Protein AF-A0A2K3N259-F1 (afdb_monomer)

Secondary structure (DSSP, 8-state):
-----BTTTB-HHHHHHHTT-HHHHHHHHT-HHHHHHHHHHTTT---SS----HHHHHHHSPPS-----SSHHHHHHHHHHHHHHHHHHS-GGGGS---TTS--HHHHHHHHTHHHHHHHHHHHHHHHHHHHHHHHHHHHHHHHHHHS-TT-B-TTT-SBTTTT-HHHHHHHHHHHHHHHHHHHHHHHHHHHHHHHHH-HHHHHHHHHHT--

Mean predicted aligned error: 12.87 Å

Sequence (212 aa):
MVWNHMPNGGYVTQIAIENRQEKVFSFLCKMPTISIMQVMQVTSSTTTFQNYPETSHLVARFASQVESIPGSAFQMQRELQWFKEVEKLDHPLHKEVKNQDGKTPWQVFKEEHKALLEEGKNWMKDTSNSCMLVATLIATIAFAAAITVPGGNNQDKGIPIFLSDTTFMVFAVSDALALFSSMTSLLMFLAILNARFAEEDFVMALPEKLII

InterPro domains:
  IPR026961 PGG domain [PF13962] (122-203)

Structure (mmCIF, N/CA/C/O backbone):
data_AF-A0A2K3N259-F1
#
_entry.id   AF-A0A2K3N259-F1
#
loop_
_atom_site.group_PDB
_atom_site.id
_atom_site.type_symbol
_atom_site.label_atom_id
_atom_site.label_alt_id
_atom_site.label_comp_id
_atom_site.label_asym_id
_atom_site.label_entity_id
_atom_site.label_seq_id
_atom_site.pdbx_PDB_ins_code
_atom_site.Cartn_x
_atom_site.Cartn_y
_atom_site.Cartn_z
_atom_site.occupancy
_atom_site.B_iso_or_equiv
_atom_site.auth_seq_id
_atom_site.auth_comp_id
_atom_site.auth_asym_id
_atom_site.auth_atom_id
_atom_site.pdbx_PDB_model_num
ATOM 1 N N . MET A 1 1 ? -6.757 4.881 -45.611 1.00 34.34 1 MET A N 1
ATOM 2 C CA . MET A 1 1 ? -5.385 5.426 -45.677 1.00 34.34 1 MET A CA 1
ATOM 3 C C . MET A 1 1 ? -4.714 5.141 -44.354 1.00 34.34 1 MET A C 1
ATOM 5 O O . MET A 1 1 ? -5.215 5.572 -43.325 1.00 34.34 1 MET A O 1
ATOM 9 N N . VAL A 1 2 ? -3.668 4.325 -44.391 1.00 38.97 2 VAL A N 1
ATOM 10 C CA . VAL A 1 2 ? -2.973 3.790 -43.221 1.00 38.97 2 VAL A CA 1
ATOM 11 C C . VAL A 1 2 ? -1.770 4.695 -42.949 1.00 38.97 2 VAL A C 1
ATOM 13 O O . VAL A 1 2 ? -0.787 4.663 -43.684 1.00 38.97 2 VAL A O 1
ATOM 16 N N . TRP A 1 3 ? -1.885 5.556 -41.940 1.00 42.41 3 TRP A N 1
ATOM 17 C CA . TRP A 1 3 ? -0.800 6.417 -41.462 1.00 42.41 3 TRP A CA 1
ATOM 18 C C . TRP A 1 3 ? 0.126 5.599 -40.552 1.00 42.41 3 TRP A C 1
ATOM 20 O O . TRP A 1 3 ? 0.029 5.684 -39.334 1.00 42.41 3 TRP A O 1
ATOM 30 N N . ASN A 1 4 ? 0.978 4.752 -41.136 1.00 51.47 4 ASN A N 1
ATOM 31 C CA . ASN A 1 4 ? 1.869 3.881 -40.355 1.00 51.47 4 ASN A CA 1
ATOM 32 C C . ASN A 1 4 ? 3.270 4.461 -40.115 1.00 51.47 4 ASN A C 1
ATOM 34 O O . ASN A 1 4 ? 3.945 3.978 -39.217 1.00 51.47 4 ASN A O 1
ATOM 38 N N . HIS A 1 5 ? 3.709 5.483 -40.854 1.00 44.50 5 HIS A N 1
ATOM 39 C CA . HIS A 1 5 ? 5.069 6.016 -40.728 1.00 44.50 5 HIS A CA 1
ATOM 40 C C . HIS A 1 5 ? 5.083 7.532 -40.950 1.00 44.50 5 HIS A C 1
ATOM 42 O O . HIS A 1 5 ? 4.795 7.998 -42.054 1.00 44.50 5 HIS A O 1
ATOM 48 N N . MET A 1 6 ? 5.411 8.306 -39.910 1.00 48.00 6 MET A N 1
ATOM 49 C CA . MET A 1 6 ? 5.711 9.729 -40.074 1.00 48.00 6 MET A CA 1
ATOM 50 C C . MET A 1 6 ? 7.207 9.878 -40.383 1.00 48.00 6 MET A C 1
ATOM 52 O O . MET A 1 6 ? 8.015 9.416 -39.579 1.00 48.00 6 MET A O 1
ATOM 56 N N . PRO A 1 7 ? 7.601 10.532 -41.496 1.00 42.22 7 PRO A N 1
ATOM 57 C CA . PRO A 1 7 ? 8.993 10.591 -41.963 1.00 42.22 7 PRO A CA 1
ATOM 58 C C . PRO A 1 7 ? 10.019 11.071 -40.926 1.00 42.22 7 PRO A C 1
ATOM 60 O O . PRO A 1 7 ? 11.185 10.720 -41.041 1.00 42.22 7 PRO A O 1
ATOM 63 N N . ASN A 1 8 ? 9.581 11.829 -39.914 1.00 45.00 8 ASN A N 1
ATOM 64 C CA . ASN A 1 8 ? 10.442 12.432 -38.894 1.00 45.00 8 ASN A CA 1
ATOM 65 C C . ASN A 1 8 ? 10.009 12.109 -37.443 1.00 45.00 8 ASN A C 1
ATOM 67 O O . ASN A 1 8 ? 10.535 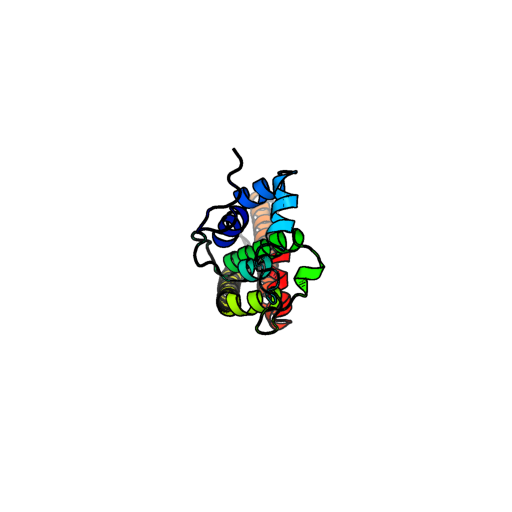12.723 -36.522 1.00 45.00 8 ASN A O 1
ATOM 71 N N . GLY A 1 9 ? 9.024 11.220 -37.229 1.00 45.41 9 GLY A N 1
ATOM 72 C CA . GLY A 1 9 ? 8.346 11.059 -35.926 1.00 45.41 9 GLY A CA 1
ATOM 73 C C . GLY A 1 9 ? 8.195 9.626 -35.405 1.00 45.41 9 GLY A C 1
ATOM 74 O O . GLY A 1 9 ? 7.573 9.434 -34.368 1.00 45.41 9 GLY A O 1
ATOM 75 N N . GLY A 1 10 ? 8.729 8.623 -36.105 1.00 54.69 10 GLY A N 1
ATOM 76 C CA . GLY A 1 10 ? 8.573 7.216 -35.722 1.00 54.69 10 GLY A CA 1
ATOM 77 C C . GLY A 1 10 ? 7.171 6.650 -35.997 1.00 54.69 10 GLY A C 1
ATOM 78 O O . GLY A 1 10 ? 6.320 7.278 -36.639 1.00 54.69 10 GLY A O 1
ATOM 79 N N . TYR A 1 11 ? 6.940 5.414 -35.549 1.00 63.94 11 TYR A N 1
ATOM 80 C CA . TYR A 1 11 ? 5.638 4.749 -35.647 1.00 63.94 11 TYR A CA 1
ATOM 81 C C . TYR A 1 11 ? 4.672 5.315 -34.595 1.00 63.94 11 TYR A C 1
ATOM 83 O O . TYR A 1 11 ? 5.070 5.633 -33.477 1.00 63.94 11 TYR A O 1
ATOM 91 N N . VAL A 1 12 ? 3.373 5.381 -34.911 1.00 65.00 12 VAL A N 1
ATOM 92 C CA . VAL A 1 12 ? 2.331 5.885 -33.986 1.00 65.00 12 VAL A CA 1
ATOM 93 C C . VAL A 1 12 ? 2.334 5.132 -32.644 1.00 65.00 12 VAL A C 1
ATOM 95 O O . VAL A 1 12 ? 2.029 5.713 -31.606 1.00 65.00 12 VAL A O 1
ATOM 98 N N . THR A 1 13 ? 2.736 3.859 -32.643 1.00 62.88 13 THR A N 1
ATOM 99 C CA . THR A 1 13 ? 2.947 3.053 -31.432 1.00 62.88 13 THR A CA 1
ATOM 100 C C . THR A 1 13 ? 4.091 3.557 -30.562 1.00 62.88 13 THR A C 1
ATOM 102 O O . THR A 1 13 ? 3.929 3.617 -29.349 1.00 62.88 13 THR A O 1
ATOM 105 N N . GLN A 1 14 ? 5.216 3.953 -31.157 1.00 61.69 14 GLN A N 1
ATOM 106 C CA . GLN A 1 14 ? 6.353 4.516 -30.433 1.00 61.69 14 GLN A CA 1
ATOM 107 C C . GLN A 1 14 ? 5.978 5.856 -29.793 1.00 61.69 14 GLN A C 1
ATOM 109 O O . GLN A 1 14 ? 6.197 6.043 -28.602 1.00 61.69 14 GLN A O 1
ATOM 114 N N . ILE A 1 15 ? 5.300 6.732 -30.541 1.00 66.06 15 ILE A N 1
ATOM 115 C CA . ILE A 1 15 ? 4.794 8.006 -30.010 1.00 66.06 15 ILE A CA 1
ATOM 116 C C . ILE A 1 15 ? 3.805 7.755 -28.861 1.00 66.06 15 ILE A C 1
ATOM 118 O O . ILE A 1 15 ? 3.861 8.433 -27.836 1.00 66.06 15 ILE A O 1
ATOM 122 N N . ALA A 1 16 ? 2.910 6.770 -28.995 1.00 68.56 16 ALA A N 1
ATOM 123 C CA . ALA A 1 16 ? 1.968 6.409 -27.935 1.00 68.56 16 ALA A CA 1
ATOM 124 C C . ALA A 1 16 ? 2.677 5.880 -26.674 1.00 68.56 16 ALA A C 1
ATOM 126 O O . ALA A 1 16 ? 2.231 6.171 -25.564 1.00 68.56 16 ALA A O 1
ATOM 127 N N . ILE A 1 17 ? 3.784 5.148 -26.839 1.00 69.25 17 ILE A N 1
ATOM 128 C CA . ILE A 1 17 ? 4.628 4.650 -25.747 1.00 69.25 17 ILE A CA 1
ATOM 129 C C . ILE A 1 17 ? 5.369 5.788 -25.036 1.00 69.25 17 ILE A C 1
ATOM 131 O O . ILE A 1 17 ? 5.338 5.875 -23.804 1.00 69.25 17 ILE A O 1
ATOM 135 N N . GLU A 1 18 ? 6.003 6.670 -25.806 1.00 66.69 18 GLU A N 1
ATOM 136 C CA . GLU A 1 18 ? 6.749 7.825 -25.296 1.00 66.69 18 GLU A CA 1
ATOM 137 C C . GLU A 1 18 ? 5.832 8.795 -24.539 1.00 66.69 18 GLU A C 1
ATOM 139 O O . GLU A 1 18 ? 6.211 9.315 -23.494 1.00 66.69 18 GLU A O 1
ATOM 144 N N . ASN A 1 19 ? 4.590 8.967 -25.004 1.00 67.88 19 ASN A N 1
ATOM 145 C CA . ASN A 1 19 ? 3.599 9.862 -24.395 1.00 67.88 19 ASN A CA 1
ATOM 146 C C . ASN A 1 19 ? 2.656 9.167 -23.390 1.00 67.88 19 ASN A C 1
ATOM 148 O O . ASN A 1 19 ? 1.622 9.740 -23.036 1.00 67.88 19 ASN A O 1
ATOM 152 N N . ARG A 1 20 ? 2.965 7.930 -22.962 1.00 71.31 20 ARG A N 1
ATOM 153 C CA . ARG A 1 20 ? 2.200 7.155 -21.957 1.00 71.31 20 ARG A CA 1
ATOM 154 C C . ARG A 1 20 ? 0.689 7.056 -22.252 1.00 71.31 20 ARG A C 1
ATOM 156 O O . ARG A 1 20 ? -0.148 7.036 -21.351 1.00 71.31 20 ARG A O 1
ATOM 163 N N . GLN A 1 21 ? 0.315 6.972 -23.530 1.00 71.44 21 GLN A N 1
ATOM 164 C CA . GLN A 1 21 ? -1.082 6.943 -23.975 1.00 71.44 21 GLN A CA 1
ATOM 165 C C . GLN A 1 21 ? -1.659 5.519 -23.939 1.00 71.44 21 GLN A C 1
ATOM 167 O O . GLN A 1 21 ? -1.875 4.894 -24.980 1.00 71.44 21 GLN A O 1
ATOM 172 N N . GLU A 1 22 ? -1.959 5.012 -22.739 1.00 68.69 22 GLU A N 1
ATOM 173 C CA . GLU A 1 22 ? -2.413 3.627 -22.502 1.00 68.69 22 GLU A CA 1
ATOM 174 C C . GLU A 1 22 ? -3.619 3.224 -23.366 1.00 68.69 22 GLU A C 1
ATOM 176 O O . GLU A 1 22 ? -3.628 2.161 -23.987 1.00 68.69 22 GLU A O 1
ATOM 181 N N . LYS A 1 23 ? -4.629 4.097 -23.471 1.00 69.56 23 LYS A N 1
ATOM 182 C CA . LYS A 1 23 ? -5.844 3.832 -24.263 1.00 69.56 23 LYS A CA 1
ATOM 183 C C . LYS A 1 23 ? -5.547 3.726 -25.757 1.00 69.56 23 LYS A C 1
ATOM 185 O O . LYS A 1 23 ? -6.102 2.860 -26.430 1.00 69.56 23 LYS A O 1
ATOM 190 N N . VAL A 1 24 ? -4.675 4.597 -26.264 1.00 70.44 24 VAL A N 1
ATOM 191 C CA . VAL A 1 24 ? -4.272 4.615 -27.676 1.00 70.44 24 VAL A CA 1
ATOM 192 C C . VAL A 1 24 ? -3.447 3.372 -27.982 1.00 70.44 24 VAL A C 1
ATOM 194 O O . VAL A 1 24 ? -3.730 2.678 -28.952 1.00 70.44 24 VAL A O 1
ATOM 197 N N . PHE A 1 25 ? -2.497 3.031 -27.114 1.00 68.44 25 PHE A N 1
ATOM 198 C CA . PHE A 1 25 ? -1.677 1.834 -27.251 1.00 68.44 25 PHE A CA 1
ATOM 199 C C . PHE A 1 25 ? -2.509 0.543 -27.184 1.00 68.44 25 PHE A C 1
ATOM 201 O O . PHE A 1 25 ? -2.440 -0.274 -28.098 1.00 68.44 25 PHE A O 1
ATOM 208 N N . SER A 1 26 ? -3.389 0.397 -26.185 1.00 70.12 26 SER A N 1
ATOM 209 C CA . SER A 1 26 ? -4.305 -0.751 -26.066 1.00 70.12 26 SER A CA 1
ATOM 210 C C . SER A 1 26 ? -5.195 -0.910 -27.303 1.00 70.12 26 SER A C 1
ATOM 212 O O . SER A 1 26 ? -5.448 -2.025 -27.7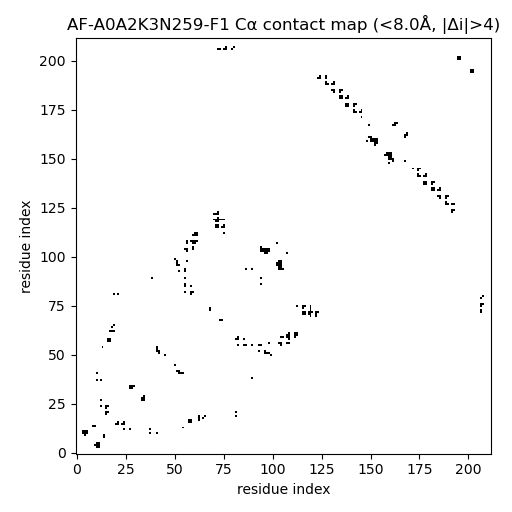63 1.00 70.12 26 SER A O 1
ATOM 214 N N . PHE A 1 27 ? -5.663 0.205 -27.866 1.00 71.50 27 PHE A N 1
ATOM 215 C CA . PHE A 1 27 ? -6.455 0.207 -29.089 1.00 71.50 27 PHE A CA 1
ATOM 216 C C . PHE A 1 27 ? -5.634 -0.211 -30.318 1.00 71.50 27 PHE A C 1
ATOM 218 O O . PHE A 1 27 ? -6.103 -1.036 -31.102 1.00 71.50 27 PHE A O 1
ATOM 225 N N . LEU A 1 28 ? -4.400 0.288 -30.459 1.00 66.19 28 LEU A N 1
ATOM 226 C CA . LEU A 1 28 ? -3.481 -0.088 -31.541 1.00 66.19 28 LEU A CA 1
ATOM 227 C C . LEU A 1 28 ? -3.126 -1.582 -31.496 1.00 66.19 28 LEU A C 1
ATOM 229 O O . LEU A 1 28 ? -3.152 -2.249 -32.530 1.00 66.19 28 LEU A O 1
ATOM 233 N N . CYS A 1 29 ? -2.890 -2.143 -30.306 1.00 62.94 29 CYS A N 1
ATOM 234 C CA . CYS A 1 29 ? -2.581 -3.565 -30.132 1.00 62.94 29 CYS A CA 1
ATOM 235 C C . CYS A 1 29 ? -3.750 -4.497 -30.497 1.00 62.94 29 CYS A C 1
ATOM 237 O O . CYS A 1 29 ? -3.524 -5.632 -30.916 1.00 62.94 29 CYS A O 1
ATOM 239 N N . LYS A 1 30 ? -4.999 -4.026 -30.392 1.00 67.06 30 LYS A N 1
ATOM 240 C CA . LYS A 1 30 ? -6.208 -4.791 -30.754 1.00 67.06 30 LYS A CA 1
ATOM 241 C C . LYS A 1 30 ? -6.490 -4.828 -32.260 1.00 67.06 30 LYS A C 1
ATOM 243 O O . LYS A 1 30 ? -7.393 -5.548 -32.681 1.00 67.06 30 LYS A O 1
ATOM 248 N N . MET A 1 31 ? -5.752 -4.078 -33.083 1.00 64.75 31 MET A N 1
ATOM 249 C CA . MET A 1 31 ? -5.947 -4.072 -34.535 1.00 64.75 31 MET A CA 1
ATOM 250 C C . MET A 1 31 ? -5.152 -5.198 -35.220 1.00 64.75 31 MET A C 1
ATOM 252 O O . MET A 1 31 ? -3.927 -5.119 -35.248 1.00 64.75 31 MET A O 1
ATOM 256 N N . PRO A 1 32 ? -5.799 -6.201 -35.847 1.00 58.22 32 PRO A N 1
ATOM 257 C CA . PRO A 1 32 ? -5.148 -7.452 -36.262 1.00 58.22 32 PRO A CA 1
ATOM 258 C C . PRO A 1 32 ? -4.049 -7.300 -37.329 1.00 58.22 32 PRO A C 1
ATOM 260 O O . PRO A 1 32 ? -3.103 -8.080 -37.345 1.00 58.22 32 PRO A O 1
ATOM 263 N N . THR A 1 33 ? -4.135 -6.306 -38.215 1.00 52.53 33 THR A N 1
ATOM 264 C CA . THR A 1 33 ? -3.168 -6.122 -39.318 1.00 52.53 33 THR A CA 1
ATOM 265 C C . THR A 1 33 ? -2.029 -5.162 -38.966 1.00 52.53 33 THR A C 1
ATOM 267 O O . THR A 1 33 ? -0.948 -5.237 -39.542 1.00 52.53 33 THR A O 1
ATOM 270 N N . ILE A 1 34 ? -2.276 -4.248 -38.026 1.00 52.44 34 ILE A N 1
ATOM 271 C CA . ILE A 1 34 ? -1.354 -3.174 -37.642 1.00 52.44 34 ILE A CA 1
ATOM 272 C C . ILE A 1 34 ? -0.466 -3.626 -36.475 1.00 52.44 34 ILE A C 1
ATOM 274 O O . ILE A 1 34 ? 0.731 -3.362 -36.509 1.00 52.44 34 ILE A O 1
ATOM 278 N N . SER A 1 35 ? -0.997 -4.393 -35.515 1.00 48.69 35 SER A N 1
ATOM 279 C CA . SER A 1 35 ? -0.224 -4.921 -34.382 1.00 48.69 35 SER A CA 1
ATOM 280 C C . SER A 1 35 ? 0.878 -5.891 -34.821 1.00 48.69 35 SER A C 1
ATOM 282 O O . SER A 1 35 ? 2.020 -5.757 -34.391 1.00 48.69 35 SER A O 1
ATOM 284 N N . ILE A 1 36 ? 0.576 -6.806 -35.748 1.00 46.97 36 ILE A N 1
ATOM 285 C CA . ILE A 1 36 ? 1.544 -7.786 -36.268 1.00 46.97 36 ILE A CA 1
ATOM 286 C C . ILE A 1 36 ? 2.641 -7.097 -37.097 1.00 46.97 36 ILE A C 1
ATOM 288 O O . ILE A 1 36 ? 3.819 -7.403 -36.925 1.00 46.97 36 ILE A O 1
ATOM 292 N N . MET A 1 37 ? 2.289 -6.130 -37.957 1.00 44.59 37 MET A N 1
ATOM 293 C CA . MET A 1 37 ? 3.280 -5.402 -38.762 1.00 44.59 37 MET A CA 1
ATOM 294 C C . MET A 1 37 ? 4.105 -4.409 -37.939 1.00 44.59 37 MET A C 1
ATOM 296 O O . MET A 1 37 ? 5.286 -4.267 -38.215 1.00 44.59 37 MET A O 1
ATOM 300 N N . GLN A 1 38 ? 3.542 -3.742 -36.928 1.00 49.44 38 GLN A N 1
ATOM 301 C CA . GLN A 1 38 ? 4.285 -2.773 -36.111 1.00 49.44 38 GLN A CA 1
ATOM 302 C C . GLN A 1 38 ? 5.226 -3.453 -35.117 1.00 49.44 38 GLN A C 1
ATOM 304 O O . GLN A 1 38 ? 6.360 -3.005 -34.982 1.00 49.44 38 GLN A O 1
ATOM 309 N N . VAL A 1 39 ? 4.815 -4.561 -34.490 1.00 49.06 39 VAL A N 1
ATOM 310 C CA . VAL A 1 39 ? 5.720 -5.359 -33.646 1.00 49.06 39 VAL A CA 1
ATOM 311 C C . VAL A 1 39 ? 6.860 -5.946 -34.489 1.00 49.06 39 VAL A C 1
ATOM 313 O O . VAL A 1 39 ? 8.000 -5.910 -34.046 1.00 49.06 39 VAL A O 1
ATOM 316 N N . MET A 1 40 ? 6.602 -6.394 -35.729 1.00 40.62 40 MET A N 1
ATOM 317 C CA . MET A 1 40 ? 7.649 -6.924 -36.624 1.00 40.62 40 MET A CA 1
ATOM 318 C C . MET A 1 40 ? 8.519 -5.853 -37.316 1.00 40.62 40 MET A C 1
ATOM 320 O O . MET A 1 40 ? 9.710 -6.088 -37.527 1.00 40.62 40 MET A O 1
ATOM 324 N N . GLN A 1 41 ? 7.976 -4.691 -37.705 1.00 42.72 41 GLN A N 1
ATOM 325 C CA . GLN A 1 41 ? 8.727 -3.653 -38.440 1.00 42.72 41 GLN A CA 1
ATOM 326 C C . GLN A 1 41 ? 9.524 -2.716 -37.536 1.00 42.72 41 GLN A C 1
ATOM 328 O O . GLN A 1 41 ? 10.594 -2.268 -37.943 1.00 42.72 41 GLN A O 1
ATOM 333 N N . VAL A 1 42 ? 9.096 -2.511 -36.286 1.00 46.06 42 VAL A N 1
ATOM 334 C CA . VAL A 1 42 ? 9.959 -1.897 -35.264 1.00 46.06 42 VAL A CA 1
ATOM 335 C C . VAL A 1 42 ? 11.205 -2.760 -35.000 1.00 46.06 42 VAL A C 1
ATOM 337 O O . VAL A 1 42 ? 12.248 -2.242 -34.623 1.00 46.06 42 VAL A O 1
ATOM 340 N N . THR A 1 43 ? 11.153 -4.066 -35.291 1.00 41.81 43 THR A N 1
ATOM 341 C CA . THR A 1 43 ? 12.317 -4.967 -35.230 1.00 41.81 43 THR A CA 1
ATOM 342 C C . THR A 1 43 ? 13.225 -4.904 -36.470 1.00 41.81 43 THR A C 1
ATOM 344 O O . THR A 1 43 ? 14.338 -5.415 -36.416 1.00 41.81 43 THR A O 1
ATOM 347 N N . SER A 1 44 ? 12.797 -4.325 -37.603 1.00 39.16 44 SER A N 1
ATOM 348 C CA . SER A 1 44 ? 13.510 -4.506 -38.886 1.00 39.16 44 SER A CA 1
ATOM 349 C C . SER A 1 44 ? 13.880 -3.239 -39.670 1.00 39.16 44 SER A C 1
ATOM 351 O O . SER A 1 44 ? 14.661 -3.344 -40.616 1.00 39.16 44 SER A O 1
ATOM 353 N N . SER A 1 45 ? 13.439 -2.037 -39.283 1.00 38.78 45 SER A N 1
ATOM 354 C CA . SER A 1 45 ? 13.858 -0.788 -39.945 1.00 38.78 45 SER A CA 1
ATOM 355 C C . SER A 1 45 ? 14.970 -0.027 -39.209 1.00 38.78 45 SER A C 1
ATOM 357 O O . SER A 1 45 ? 14.827 1.155 -38.921 1.00 38.78 45 SER A O 1
ATOM 359 N N . THR A 1 46 ? 16.106 -0.682 -38.975 1.00 37.38 46 THR A N 1
ATOM 360 C CA . THR A 1 46 ? 17.427 -0.028 -38.948 1.00 37.38 46 THR A CA 1
ATOM 361 C C . THR A 1 46 ? 18.394 -0.890 -39.753 1.00 37.38 46 THR A C 1
ATOM 363 O O . THR A 1 46 ? 19.168 -1.693 -39.240 1.00 37.38 46 THR A O 1
ATOM 366 N N . THR A 1 47 ? 18.336 -0.759 -41.079 1.00 36.16 47 THR A N 1
ATOM 367 C CA . THR A 1 47 ? 19.350 -1.319 -41.978 1.00 36.16 47 THR A CA 1
ATOM 368 C C . THR A 1 47 ? 20.655 -0.544 -41.832 1.00 36.16 47 THR A C 1
ATOM 370 O O . THR A 1 47 ? 20.976 0.304 -42.653 1.00 36.16 47 THR A O 1
ATOM 373 N N . THR A 1 48 ? 21.388 -0.865 -40.775 1.00 32.84 48 THR A N 1
ATOM 374 C CA . THR A 1 48 ? 22.847 -0.946 -40.709 1.00 32.84 48 THR A CA 1
ATOM 375 C C . THR A 1 48 ? 23.139 -1.708 -39.428 1.00 32.84 48 THR A C 1
ATOM 377 O O . THR A 1 48 ? 22.718 -1.291 -38.356 1.00 32.84 48 THR A O 1
ATOM 380 N N . PHE A 1 49 ? 23.773 -2.868 -39.587 1.00 37.38 49 PHE A N 1
ATOM 381 C CA . PHE A 1 49 ? 24.259 -3.769 -38.549 1.00 37.38 49 PHE A CA 1
ATOM 382 C C . PHE A 1 49 ? 24.485 -3.077 -37.188 1.00 37.38 49 PHE A C 1
ATOM 384 O O . PHE A 1 49 ? 25.255 -2.123 -37.127 1.00 37.38 49 PHE A O 1
ATOM 391 N N . GLN A 1 50 ? 23.868 -3.636 -36.127 1.00 31.78 50 GLN A N 1
ATOM 392 C CA . GLN A 1 50 ? 24.179 -3.430 -34.696 1.00 31.78 50 GLN A CA 1
ATOM 393 C C . GLN A 1 50 ? 23.254 -2.527 -33.848 1.00 31.78 50 GLN A C 1
ATOM 395 O O . GLN A 1 50 ? 23.756 -1.841 -32.967 1.00 31.78 50 GLN A O 1
ATOM 400 N N . ASN A 1 51 ? 21.921 -2.583 -33.993 1.00 35.22 51 ASN A N 1
ATOM 401 C CA . ASN A 1 51 ? 21.010 -2.066 -32.955 1.00 35.22 51 ASN A CA 1
ATOM 402 C C . ASN A 1 51 ? 19.784 -2.972 -32.741 1.00 35.22 51 ASN A C 1
ATOM 404 O O . ASN A 1 51 ? 19.063 -3.320 -33.669 1.00 35.22 51 ASN A O 1
ATOM 408 N N . TYR A 1 52 ? 19.629 -3.391 -31.490 1.00 40.88 52 TYR A N 1
ATOM 409 C CA . TYR A 1 52 ? 18.634 -4.305 -30.923 1.00 40.88 52 TYR A CA 1
ATOM 410 C C . TYR A 1 52 ? 17.330 -3.543 -30.531 1.00 40.88 52 TYR A C 1
ATOM 412 O O . TYR A 1 52 ? 17.334 -2.315 -30.595 1.00 40.88 52 TYR A O 1
ATOM 420 N N . PRO A 1 53 ? 16.204 -4.200 -30.160 1.00 50.47 53 PRO A N 1
ATOM 421 C CA . PRO A 1 53 ? 14.860 -3.613 -30.214 1.00 50.47 53 PRO A CA 1
ATOM 422 C C . PRO A 1 53 ? 14.679 -2.479 -29.192 1.00 50.47 53 PRO A C 1
ATOM 424 O O . PRO A 1 53 ? 14.728 -2.686 -27.980 1.00 50.47 53 PRO A O 1
ATOM 427 N N . GLU A 1 54 ? 14.461 -1.267 -29.702 1.00 61.41 54 GLU A N 1
ATOM 428 C CA . GLU A 1 54 ? 14.393 -0.023 -28.926 1.00 61.41 54 GLU A CA 1
ATOM 429 C C . GLU A 1 54 ? 13.133 0.100 -28.055 1.00 61.41 54 GLU A C 1
ATOM 431 O O . GLU A 1 54 ? 13.157 0.821 -27.064 1.00 61.41 54 GLU A O 1
ATOM 436 N N . THR A 1 55 ? 12.037 -0.605 -28.348 1.00 61.34 55 THR A N 1
ATOM 43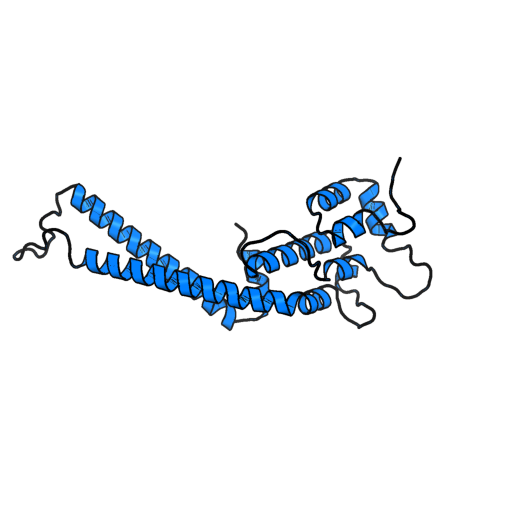7 C CA . THR A 1 55 ? 10.737 -0.388 -27.680 1.00 61.34 55 THR A CA 1
ATOM 438 C C . THR A 1 55 ? 10.756 -0.651 -26.185 1.00 61.34 55 THR A C 1
ATOM 440 O O . THR A 1 55 ? 10.343 0.214 -25.418 1.00 61.34 55 THR A O 1
ATOM 443 N N . SER A 1 56 ? 11.259 -1.805 -25.750 1.00 60.66 56 SER A N 1
ATOM 444 C CA . SER A 1 56 ? 11.297 -2.142 -24.322 1.00 60.66 56 SER A CA 1
ATOM 445 C C . SER A 1 56 ? 12.250 -1.227 -23.542 1.00 60.66 56 SER A C 1
ATOM 447 O O . SER A 1 56 ? 11.946 -0.828 -22.419 1.00 60.66 56 SER A O 1
ATOM 449 N N . HIS A 1 57 ? 13.354 -0.797 -24.164 1.00 64.75 57 HIS A N 1
ATOM 450 C CA . HIS A 1 57 ? 14.271 0.198 -23.594 1.00 64.75 57 HIS A CA 1
ATOM 451 C C . HIS A 1 57 ? 13.675 1.615 -23.567 1.00 64.75 57 HIS A C 1
ATOM 453 O O . HIS A 1 57 ? 13.942 2.360 -22.632 1.00 64.75 57 HIS A O 1
ATOM 459 N N . LEU A 1 58 ? 12.838 1.998 -24.536 1.00 66.31 58 LEU A N 1
ATOM 460 C CA . LEU A 1 58 ? 12.138 3.291 -24.558 1.00 66.31 58 LEU A CA 1
ATOM 461 C C . LEU A 1 58 ? 11.050 3.377 -23.481 1.00 66.31 58 LEU A C 1
ATOM 463 O O . LEU A 1 58 ? 10.917 4.409 -22.828 1.00 66.31 58 LEU A O 1
ATOM 467 N N . VAL A 1 59 ? 10.307 2.292 -23.246 1.00 67.06 59 VAL A N 1
ATOM 468 C CA . VAL A 1 59 ? 9.314 2.211 -22.155 1.00 67.06 59 VAL A CA 1
ATOM 469 C C . VAL A 1 59 ? 10.000 2.298 -20.795 1.00 67.06 59 VAL A C 1
ATOM 471 O O . VAL A 1 59 ? 9.459 2.897 -19.868 1.00 67.06 59 VAL A O 1
ATOM 474 N N . ALA A 1 60 ? 11.199 1.721 -20.688 1.00 63.22 60 ALA A N 1
ATOM 475 C CA . ALA A 1 60 ? 12.003 1.741 -19.476 1.00 63.22 60 ALA A CA 1
ATOM 476 C C . ALA A 1 60 ? 12.467 3.150 -19.070 1.00 63.22 60 ALA A C 1
ATOM 478 O O . ALA A 1 60 ? 12.770 3.374 -17.899 1.00 63.22 60 ALA A O 1
ATOM 479 N N . ARG A 1 61 ? 12.521 4.103 -20.008 1.00 70.94 61 ARG A N 1
ATOM 480 C CA . ARG A 1 61 ? 12.910 5.487 -19.719 1.00 70.94 61 ARG A CA 1
ATOM 481 C C . ARG A 1 61 ? 11.761 6.242 -19.073 1.00 70.94 61 ARG A C 1
ATOM 483 O O . ARG A 1 61 ? 10.610 6.122 -19.494 1.00 70.94 61 ARG A O 1
ATOM 490 N N . PHE A 1 62 ? 12.091 7.044 -18.068 1.00 63.25 62 PHE A N 1
ATOM 491 C CA . PHE A 1 62 ? 11.125 7.876 -17.368 1.00 63.25 62 PHE A CA 1
ATOM 492 C C . PHE A 1 62 ? 10.593 8.976 -18.301 1.00 63.25 62 PHE A C 1
ATOM 494 O O . PHE A 1 62 ? 11.360 9.794 -18.811 1.00 63.25 62 PHE A O 1
ATOM 501 N N . ALA A 1 63 ? 9.279 9.003 -18.530 1.00 63.28 63 ALA A N 1
ATOM 502 C CA . ALA A 1 63 ? 8.621 10.091 -19.246 1.00 63.28 63 ALA A CA 1
ATOM 503 C C . ALA A 1 63 ? 8.109 11.108 -18.219 1.00 63.28 63 ALA A C 1
ATOM 505 O O . ALA A 1 63 ? 7.246 10.805 -17.400 1.00 63.28 63 ALA A O 1
ATOM 506 N N . SER A 1 64 ? 8.636 12.331 -18.253 1.00 53.72 64 SER A N 1
ATOM 507 C CA . SER A 1 64 ? 8.396 13.369 -17.240 1.00 53.72 64 SER A CA 1
ATOM 508 C C . SER A 1 64 ? 6.989 13.987 -17.244 1.00 53.72 64 SER A C 1
ATOM 510 O O . SER A 1 64 ? 6.772 15.018 -16.609 1.00 53.72 64 SER A O 1
ATOM 512 N N . GLN A 1 65 ? 6.017 13.397 -17.939 1.00 53.75 65 GLN A N 1
ATOM 513 C CA . GLN A 1 65 ? 4.671 13.951 -18.052 1.00 53.75 65 GLN A CA 1
ATOM 514 C C . GLN A 1 65 ? 3.608 12.864 -17.995 1.00 53.75 65 GLN A C 1
ATOM 516 O O . GLN A 1 65 ? 3.149 12.376 -19.023 1.00 53.75 65 GLN A O 1
ATOM 521 N N . VAL A 1 66 ? 3.149 12.559 -16.784 1.00 48.88 66 VAL A N 1
ATOM 522 C CA . VAL A 1 66 ? 1.775 12.104 -16.581 1.00 48.88 66 VAL A CA 1
ATOM 523 C C . VAL A 1 66 ? 1.223 12.847 -15.370 1.00 48.88 66 VAL A C 1
ATOM 525 O O . VAL A 1 66 ? 1.838 12.887 -14.309 1.00 48.88 66 VAL A O 1
ATOM 528 N N . GLU A 1 67 ? 0.105 13.518 -15.630 1.00 47.91 67 GLU A N 1
ATOM 529 C CA . GLU A 1 67 ? -0.775 14.298 -14.761 1.00 47.91 67 GLU A CA 1
ATOM 530 C C . GLU A 1 67 ? -0.677 13.996 -13.262 1.00 47.91 67 GLU A C 1
ATOM 532 O O . GLU A 1 67 ? -0.677 12.841 -12.873 1.00 47.91 67 GLU A O 1
ATOM 537 N N . SER A 1 68 ? -0.671 15.060 -12.447 1.00 47.66 68 SER A N 1
ATOM 538 C CA . SER A 1 68 ? -0.859 15.130 -10.985 1.00 47.66 68 SER A CA 1
ATOM 539 C C . SER A 1 68 ? -1.446 13.869 -10.312 1.00 47.66 68 SER A C 1
ATOM 541 O O . SER A 1 68 ? -2.601 13.850 -9.889 1.00 47.66 68 SER A O 1
ATOM 543 N N . ILE A 1 69 ? -0.646 12.807 -10.174 1.00 53.38 69 ILE A N 1
ATOM 544 C CA . ILE A 1 69 ? -0.993 11.661 -9.335 1.00 53.38 69 ILE A CA 1
ATOM 545 C C . ILE A 1 69 ? -0.628 12.059 -7.900 1.00 53.38 69 ILE A C 1
ATOM 547 O O . ILE A 1 69 ? 0.524 12.420 -7.644 1.00 53.38 69 ILE A O 1
ATOM 551 N N . PRO A 1 70 ? -1.570 12.027 -6.943 1.00 61.72 70 PRO A N 1
ATOM 552 C CA . PRO A 1 70 ? -1.263 12.359 -5.562 1.00 61.72 70 PRO A CA 1
ATOM 553 C C . PRO A 1 70 ? -0.404 11.253 -4.939 1.00 61.72 70 PRO A C 1
ATOM 555 O O . PRO A 1 70 ? -0.929 10.243 -4.492 1.00 61.72 70 PRO A O 1
ATOM 558 N N . GLY A 1 71 ? 0.914 11.459 -4.894 1.00 75.19 71 GLY A N 1
ATOM 559 C CA . GLY A 1 71 ? 1.875 10.606 -4.188 1.00 75.19 71 GLY A CA 1
ATOM 560 C C . GLY A 1 71 ? 2.820 9.848 -5.121 1.00 75.19 71 GLY A C 1
ATOM 561 O O . GLY A 1 71 ? 2.399 9.042 -5.951 1.00 75.19 71 GLY A O 1
ATOM 562 N N . SER A 1 72 ? 4.121 10.051 -4.926 1.00 81.25 72 SER A N 1
ATOM 563 C CA . SER A 1 72 ? 5.217 9.428 -5.687 1.00 81.25 72 SER A CA 1
ATOM 564 C C . SER A 1 72 ? 5.170 7.894 -5.696 1.00 81.25 72 SER A C 1
ATOM 566 O O . SER A 1 72 ? 5.574 7.262 -6.669 1.00 81.25 72 SER A O 1
ATOM 568 N N . ALA A 1 73 ? 4.596 7.271 -4.660 1.00 80.25 73 ALA A N 1
ATOM 569 C CA . ALA A 1 73 ? 4.372 5.825 -4.621 1.00 80.25 73 ALA A CA 1
ATOM 570 C C . ALA A 1 73 ? 3.374 5.343 -5.689 1.00 80.25 73 ALA A C 1
ATOM 572 O O . ALA A 1 73 ? 3.615 4.326 -6.338 1.00 80.25 73 ALA A O 1
ATOM 573 N N . PHE A 1 74 ? 2.282 6.081 -5.907 1.00 80.56 74 PHE A N 1
ATOM 574 C CA . PHE A 1 74 ? 1.291 5.753 -6.935 1.00 80.56 74 PHE A CA 1
ATOM 575 C C . PHE A 1 74 ? 1.811 6.050 -8.342 1.00 80.56 74 PHE A C 1
ATOM 577 O O . PHE A 1 74 ? 1.493 5.326 -9.285 1.00 80.56 74 PHE A O 1
ATOM 584 N N . GLN A 1 75 ? 2.654 7.072 -8.488 1.00 82.94 75 GLN A N 1
ATOM 585 C CA . GLN A 1 75 ? 3.353 7.325 -9.745 1.00 82.94 75 GLN A CA 1
ATOM 586 C C . GLN A 1 75 ? 4.317 6.178 -10.081 1.00 82.94 75 GLN A C 1
ATOM 588 O O . GLN A 1 75 ? 4.279 5.658 -11.193 1.00 82.94 75 GLN A O 1
ATOM 593 N N . MET A 1 76 ? 5.102 5.704 -9.106 1.00 83.88 76 MET A N 1
ATOM 594 C CA . MET A 1 76 ? 5.969 4.535 -9.286 1.00 83.88 76 MET A CA 1
ATOM 595 C C . MET A 1 76 ? 5.169 3.276 -9.654 1.00 83.88 76 MET A C 1
ATOM 597 O O . MET A 1 76 ? 5.566 2.517 -10.538 1.00 83.88 76 MET A O 1
ATOM 601 N N . GLN A 1 77 ? 4.015 3.066 -9.013 1.00 80.44 77 GLN A N 1
ATOM 602 C CA . GLN A 1 77 ? 3.106 1.967 -9.342 1.00 80.44 77 GLN A CA 1
ATOM 603 C C . GLN A 1 77 ? 2.625 2.030 -10.793 1.00 80.44 77 GLN A C 1
ATOM 605 O O . GLN A 1 77 ? 2.631 1.013 -11.485 1.00 80.44 77 GLN A O 1
ATOM 610 N N . ARG A 1 78 ? 2.229 3.219 -11.259 1.00 81.00 78 ARG A N 1
ATOM 611 C CA . ARG A 1 78 ? 1.753 3.424 -12.628 1.00 81.00 78 ARG A CA 1
ATOM 612 C C . ARG A 1 78 ? 2.847 3.151 -13.656 1.00 81.00 78 ARG A C 1
ATOM 614 O O . ARG A 1 78 ? 2.582 2.432 -14.615 1.00 81.00 78 ARG A O 1
ATOM 621 N N . GLU A 1 79 ? 4.054 3.676 -13.444 1.00 82.19 79 GLU A N 1
ATOM 622 C CA . GLU A 1 79 ? 5.193 3.438 -14.342 1.00 82.19 79 GLU A CA 1
ATOM 623 C C . GLU A 1 79 ? 5.545 1.946 -14.415 1.00 82.19 79 GLU A C 1
ATOM 625 O O . GLU A 1 79 ? 5.758 1.410 -15.502 1.00 82.19 79 GLU A O 1
ATOM 630 N N . LEU A 1 80 ? 5.516 1.237 -13.280 1.00 82.69 80 LEU A N 1
ATOM 631 C CA . LEU A 1 80 ? 5.762 -0.206 -13.246 1.00 82.69 80 LEU A CA 1
ATOM 632 C C . LEU A 1 80 ? 4.671 -1.003 -13.978 1.00 82.69 80 LEU A C 1
ATOM 634 O O . LEU A 1 80 ? 4.979 -1.939 -14.718 1.00 82.69 80 LEU A O 1
ATOM 638 N N . GLN A 1 81 ? 3.399 -0.648 -13.782 1.00 80.31 81 GLN A N 1
ATOM 639 C CA . GLN A 1 81 ? 2.287 -1.296 -14.476 1.00 80.31 81 GLN A CA 1
ATOM 640 C C . GLN A 1 81 ? 2.386 -1.072 -15.986 1.00 80.31 81 GLN A C 1
ATOM 642 O O . GLN A 1 81 ? 2.247 -2.019 -16.757 1.00 80.31 81 GLN A O 1
ATOM 647 N N . TRP A 1 82 ? 2.689 0.157 -16.401 1.00 79.06 82 TRP A N 1
ATOM 648 C CA . TRP A 1 82 ? 2.890 0.495 -17.803 1.00 79.06 82 TRP A CA 1
ATOM 649 C C . TRP A 1 82 ? 4.036 -0.304 -18.425 1.00 79.06 82 TRP A C 1
ATOM 651 O O . TRP A 1 82 ? 3.851 -0.930 -19.470 1.00 79.06 82 TRP A O 1
ATOM 661 N N . PHE A 1 83 ? 5.186 -0.361 -17.745 1.00 81.38 83 PHE A N 1
ATOM 662 C CA . PHE A 1 83 ? 6.325 -1.165 -18.175 1.00 81.38 83 PHE A CA 1
ATOM 663 C C . PHE A 1 83 ? 5.926 -2.627 -18.407 1.00 81.38 83 PHE A C 1
ATOM 665 O O . PHE A 1 83 ? 6.200 -3.184 -19.467 1.00 81.38 83 PHE A O 1
ATOM 672 N N . LYS A 1 84 ? 5.200 -3.230 -17.460 1.00 78.25 84 LYS A N 1
ATOM 673 C CA . LYS A 1 84 ? 4.759 -4.629 -17.549 1.00 78.25 84 LYS A CA 1
ATOM 674 C C . LYS A 1 84 ? 3.735 -4.868 -18.657 1.00 78.25 84 LYS A C 1
ATOM 676 O O . LYS A 1 84 ? 3.792 -5.912 -19.299 1.00 78.25 84 LYS A O 1
ATOM 681 N N . GLU A 1 85 ? 2.809 -3.944 -18.900 1.00 76.38 85 GLU A N 1
ATOM 682 C CA . GLU A 1 85 ? 1.835 -4.077 -19.993 1.00 76.38 85 GLU A CA 1
ATOM 683 C C . GLU A 1 85 ? 2.509 -4.056 -21.367 1.00 76.38 85 GLU A C 1
ATOM 685 O O . GLU A 1 85 ? 2.172 -4.872 -22.225 1.00 76.38 85 GLU A O 1
ATOM 690 N N . VAL A 1 86 ? 3.510 -3.194 -21.567 1.00 73.31 86 VAL A N 1
ATOM 691 C CA . VAL A 1 86 ? 4.270 -3.196 -22.823 1.00 73.31 86 VAL A CA 1
ATOM 692 C C . VAL A 1 86 ? 5.163 -4.435 -22.923 1.00 73.31 86 VAL A C 1
ATOM 694 O O . VAL A 1 86 ? 5.204 -5.077 -23.971 1.00 73.31 86 VAL A O 1
ATOM 697 N N . GLU A 1 87 ? 5.801 -4.843 -21.824 1.00 73.69 87 GLU A N 1
ATOM 698 C CA . GLU A 1 87 ? 6.661 -6.033 -21.784 1.00 73.69 87 GLU A CA 1
ATOM 699 C C . GLU A 1 87 ? 5.887 -7.348 -22.027 1.00 73.69 87 GLU A C 1
ATOM 701 O O . GLU A 1 87 ? 6.440 -8.311 -22.557 1.00 73.69 87 GLU A O 1
ATOM 706 N N . LYS A 1 88 ? 4.600 -7.422 -21.659 1.00 72.25 88 LYS A N 1
ATOM 707 C CA . LYS A 1 88 ? 3.725 -8.575 -21.963 1.00 72.25 88 LYS A CA 1
ATOM 708 C C . LYS A 1 88 ? 3.457 -8.741 -23.455 1.00 72.25 88 LYS A C 1
ATOM 710 O O . LYS A 1 88 ? 3.206 -9.858 -23.900 1.00 72.25 88 LYS A O 1
ATOM 715 N N . LEU A 1 89 ? 3.440 -7.637 -24.193 1.00 68.00 89 LEU A N 1
ATOM 716 C CA . LEU A 1 89 ? 3.132 -7.615 -25.622 1.00 68.00 89 LEU A CA 1
ATOM 717 C C . LEU A 1 89 ? 4.383 -7.783 -26.490 1.00 68.00 89 LEU A C 1
ATOM 719 O O . LEU A 1 89 ? 4.260 -8.001 -27.694 1.00 68.00 89 LEU A O 1
ATOM 723 N N . ASP A 1 90 ? 5.567 -7.692 -25.885 1.00 63.62 90 ASP A N 1
ATOM 724 C CA . ASP A 1 90 ? 6.840 -7.880 -26.565 1.00 63.62 90 ASP A CA 1
ATOM 725 C C . ASP A 1 90 ? 7.215 -9.369 -26.696 1.00 63.62 90 ASP A C 1
ATOM 727 O O . ASP A 1 90 ? 6.769 -10.232 -25.933 1.00 63.62 90 ASP A O 1
ATOM 731 N N . HIS A 1 91 ? 8.057 -9.690 -27.679 1.00 61.06 91 HIS A N 1
ATOM 732 C CA . HIS A 1 91 ? 8.545 -11.053 -27.876 1.00 61.06 91 HIS A CA 1
ATOM 733 C C . HIS A 1 91 ? 9.440 -11.470 -26.687 1.00 61.06 91 HIS A C 1
ATOM 735 O O . HIS A 1 91 ? 10.330 -10.705 -26.317 1.00 61.06 91 HIS A O 1
ATOM 741 N N . PRO A 1 92 ? 9.307 -12.687 -26.112 1.00 64.06 92 PRO A N 1
ATOM 742 C CA . PRO A 1 92 ? 10.063 -13.100 -24.921 1.00 64.06 92 PRO A CA 1
ATOM 743 C C . PRO A 1 92 ? 11.582 -12.931 -25.031 1.00 64.06 92 PRO A C 1
ATOM 745 O O . PRO A 1 92 ? 12.234 -12.591 -24.049 1.00 64.06 92 PRO A O 1
ATOM 748 N N . LEU A 1 93 ? 12.138 -13.110 -26.236 1.00 60.06 93 LEU A N 1
ATOM 749 C CA . LEU A 1 93 ? 13.567 -12.898 -26.491 1.00 60.06 93 LEU A CA 1
ATOM 750 C C . LEU A 1 93 ? 14.013 -11.463 -26.188 1.00 60.06 93 LEU A C 1
ATOM 752 O O . LEU A 1 93 ? 15.131 -11.278 -25.733 1.00 60.06 93 LEU A O 1
ATOM 756 N N . HIS A 1 94 ? 13.164 -10.456 -26.392 1.00 64.25 94 HIS A N 1
ATOM 757 C CA . HIS A 1 94 ? 13.520 -9.046 -26.221 1.00 64.25 94 HIS A CA 1
ATOM 758 C C . HIS A 1 94 ? 13.669 -8.619 -24.755 1.00 64.25 94 HIS A C 1
ATOM 760 O O . HIS A 1 94 ? 14.346 -7.631 -24.477 1.00 64.25 94 HIS A O 1
ATOM 766 N N . LYS A 1 95 ? 13.128 -9.394 -23.804 1.00 66.31 95 LYS A N 1
ATOM 767 C CA . LYS A 1 95 ? 13.259 -9.120 -22.362 1.00 66.31 95 LYS A CA 1
ATOM 768 C C . LYS A 1 95 ? 14.700 -9.230 -21.867 1.00 66.31 95 LYS A C 1
ATOM 770 O O . LYS A 1 95 ? 15.111 -8.515 -20.955 1.00 66.31 95 LYS A O 1
ATOM 775 N N . GLU A 1 96 ? 15.473 -10.119 -22.483 1.00 70.81 96 GLU A N 1
ATOM 776 C CA . GLU A 1 96 ? 16.869 -10.377 -22.121 1.00 70.81 96 GLU A CA 1
ATOM 777 C C . GLU A 1 96 ? 17.860 -9.616 -23.007 1.00 70.81 96 GLU A C 1
ATOM 779 O O . GLU A 1 96 ? 19.069 -9.640 -22.761 1.00 70.81 96 GLU A O 1
ATOM 784 N N . VAL A 1 97 ? 17.364 -8.913 -24.030 1.00 74.06 97 VAL A N 1
ATOM 785 C CA . VAL A 1 97 ? 18.221 -8.199 -24.968 1.00 74.06 97 VAL A CA 1
ATOM 786 C C . VAL A 1 97 ? 18.824 -6.970 -24.307 1.00 74.06 97 VAL A C 1
ATOM 788 O O . VAL A 1 97 ? 18.138 -6.061 -23.835 1.00 74.06 97 VAL A O 1
ATOM 791 N N . LYS A 1 98 ? 20.151 -6.944 -24.313 1.00 76.88 98 LYS A N 1
ATOM 792 C CA . LYS A 1 98 ? 20.935 -5.871 -23.726 1.00 76.88 98 LYS A CA 1
ATOM 793 C C . LYS A 1 98 ? 21.102 -4.706 -24.700 1.00 76.88 98 LYS A C 1
ATOM 795 O O . LYS A 1 98 ? 21.286 -4.922 -25.897 1.00 76.88 98 LYS A O 1
ATOM 800 N N . ASN A 1 99 ? 21.047 -3.482 -24.182 1.00 75.69 99 ASN A N 1
ATOM 801 C CA . ASN A 1 99 ? 21.386 -2.273 -24.928 1.00 75.69 99 ASN A CA 1
ATOM 802 C C . ASN A 1 99 ? 22.911 -2.180 -25.165 1.00 75.69 99 ASN A C 1
ATOM 804 O O . ASN A 1 99 ? 23.675 -3.065 -24.771 1.00 75.69 99 ASN A O 1
ATOM 808 N N . GLN A 1 100 ? 23.363 -1.087 -25.789 1.00 76.25 100 GLN A N 1
ATOM 809 C CA . GLN A 1 100 ? 24.789 -0.829 -26.042 1.00 76.25 100 GLN A CA 1
ATOM 810 C C . GLN A 1 100 ? 25.634 -0.789 -24.754 1.00 76.25 100 GLN A C 1
ATOM 812 O O . GLN A 1 100 ? 26.804 -1.163 -24.781 1.00 76.25 100 GLN A O 1
ATOM 817 N N . ASP A 1 101 ? 25.025 -0.430 -23.621 1.00 76.81 101 ASP A N 1
ATOM 818 C CA . ASP A 1 101 ? 25.657 -0.423 -22.296 1.00 76.81 101 ASP A CA 1
ATOM 819 C C . ASP A 1 101 ? 25.638 -1.800 -21.606 1.00 76.81 101 ASP A C 1
ATOM 821 O O . ASP A 1 101 ? 26.037 -1.931 -20.448 1.00 76.81 101 ASP A O 1
ATOM 825 N N . GLY A 1 102 ? 25.145 -2.844 -22.280 1.00 81.38 102 GLY A N 1
ATOM 826 C CA . GLY A 1 102 ? 25.044 -4.189 -21.719 1.00 81.38 102 GLY A CA 1
ATOM 827 C C . GLY A 1 102 ? 23.892 -4.379 -20.723 1.00 81.38 102 GLY A C 1
ATOM 828 O O . GLY A 1 102 ? 23.897 -5.374 -19.990 1.00 81.38 102 GLY A O 1
ATOM 829 N N . LYS A 1 103 ? 22.910 -3.468 -20.690 1.00 80.62 103 LYS A N 1
ATOM 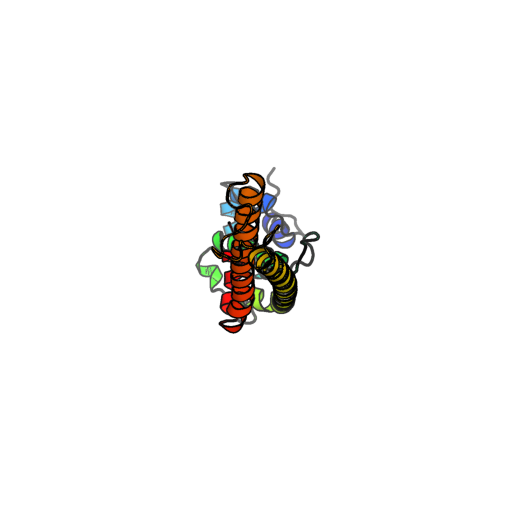830 C CA . LYS A 1 103 ? 21.787 -3.467 -19.738 1.00 80.62 103 LYS A CA 1
ATOM 831 C C . LYS A 1 103 ? 20.500 -3.988 -20.354 1.00 80.62 103 LYS A C 1
ATOM 833 O O . LYS A 1 103 ? 20.214 -3.684 -21.505 1.00 80.62 103 LYS A O 1
ATOM 838 N N . THR A 1 104 ? 19.704 -4.740 -19.601 1.00 83.69 104 THR A N 1
ATOM 839 C CA . THR A 1 104 ? 18.353 -5.159 -20.022 1.00 83.69 104 THR A CA 1
ATOM 840 C C . THR A 1 104 ? 17.333 -4.024 -19.843 1.00 83.69 104 THR A C 1
ATOM 842 O O . THR A 1 104 ? 17.591 -3.104 -19.061 1.00 83.69 104 THR A O 1
ATOM 845 N N . PRO A 1 105 ? 16.154 -4.079 -20.494 1.00 80.25 105 PRO A N 1
ATOM 846 C CA . PRO A 1 105 ? 15.098 -3.080 -20.303 1.00 80.25 105 PRO A CA 1
ATOM 847 C C . PRO A 1 105 ? 14.712 -2.894 -18.831 1.00 80.25 105 PRO A C 1
ATOM 849 O O . PRO A 1 105 ? 14.539 -1.774 -18.360 1.00 80.25 105 PRO A O 1
ATOM 852 N N . TRP A 1 106 ? 14.664 -3.990 -18.069 1.00 82.44 106 TRP A N 1
ATOM 853 C CA . TRP A 1 106 ? 14.399 -3.953 -16.630 1.00 82.44 106 TRP A CA 1
ATOM 854 C C . TRP A 1 106 ? 15.481 -3.210 -15.836 1.00 82.44 106 TRP A C 1
ATOM 856 O O . TRP A 1 106 ? 15.175 -2.460 -14.909 1.00 82.44 106 TRP A O 1
ATOM 866 N N . GLN A 1 107 ? 16.754 -3.397 -16.194 1.00 84.12 107 GLN A N 1
ATOM 867 C CA . GLN A 1 107 ? 17.859 -2.691 -15.543 1.00 84.12 107 GLN A CA 1
ATOM 868 C C . GLN A 1 107 ? 17.798 -1.188 -15.826 1.00 84.12 107 GLN A C 1
ATOM 870 O O . GLN A 1 107 ? 17.944 -0.400 -14.895 1.00 84.12 107 GLN A O 1
ATOM 875 N N . VAL A 1 108 ? 17.506 -0.800 -17.071 1.00 85.94 108 VAL A N 1
ATOM 876 C CA . VAL A 1 108 ? 17.285 0.607 -17.441 1.00 85.94 108 VAL A CA 1
ATOM 877 C C . VAL A 1 108 ? 16.109 1.188 -16.651 1.00 85.94 108 VAL A C 1
ATOM 879 O O . VAL A 1 108 ? 16.244 2.254 -16.060 1.00 85.94 108 VAL A O 1
ATOM 882 N N . PHE A 1 109 ? 14.997 0.454 -16.537 1.00 85.56 109 PHE A N 1
ATOM 883 C CA . PHE A 1 109 ? 13.827 0.896 -15.775 1.00 85.56 109 PHE A CA 1
ATOM 884 C C . PHE A 1 109 ? 14.172 1.148 -14.302 1.00 85.56 109 PHE A C 1
ATOM 886 O O . PHE A 1 109 ? 13.848 2.209 -13.767 1.00 85.56 109 PHE A O 1
ATOM 893 N N . LYS A 1 110 ? 14.873 0.204 -13.655 1.00 83.69 110 LYS A N 1
ATOM 894 C CA . LYS A 1 110 ? 15.276 0.317 -12.243 1.00 83.69 110 LYS A CA 1
ATOM 895 C C . LYS A 1 110 ? 16.204 1.511 -12.002 1.00 83.69 110 LYS A C 1
ATOM 897 O O . LYS A 1 110 ? 16.106 2.144 -10.953 1.00 83.69 110 LYS A O 1
ATOM 902 N N . GLU A 1 111 ? 17.096 1.815 -12.941 1.00 85.62 111 GLU A N 1
ATOM 903 C CA . GLU A 1 111 ? 18.012 2.953 -12.834 1.00 85.62 111 GLU A CA 1
ATOM 904 C C . GLU A 1 111 ? 17.305 4.297 -13.039 1.00 85.62 111 GLU A C 1
ATOM 906 O O . GLU A 1 111 ? 17.429 5.179 -12.189 1.00 85.62 111 GLU A O 1
ATOM 911 N N . GLU A 1 112 ? 16.525 4.432 -14.113 1.00 84.94 112 GLU A N 1
ATOM 912 C CA . GLU A 1 112 ? 15.804 5.666 -14.462 1.00 84.94 112 GLU A CA 1
ATOM 913 C C . GLU A 1 112 ? 14.761 6.040 -13.394 1.00 84.94 112 GLU A C 1
ATOM 915 O O . GLU A 1 112 ? 14.576 7.211 -13.067 1.00 84.94 112 GLU A O 1
ATOM 920 N N . HIS A 1 113 ? 14.125 5.043 -12.771 1.00 85.38 113 HIS A N 1
ATOM 921 C CA . HIS A 1 113 ? 13.080 5.255 -11.764 1.00 85.38 113 HIS A CA 1
ATOM 922 C C . HIS A 1 113 ? 13.600 5.199 -10.322 1.00 85.38 113 HIS A C 1
ATOM 924 O O . HIS A 1 113 ? 12.808 5.234 -9.380 1.00 85.38 113 HIS A O 1
ATOM 930 N N . LYS A 1 114 ? 14.922 5.137 -10.106 1.00 85.19 114 LYS A N 1
ATOM 931 C CA . LYS A 1 114 ? 15.50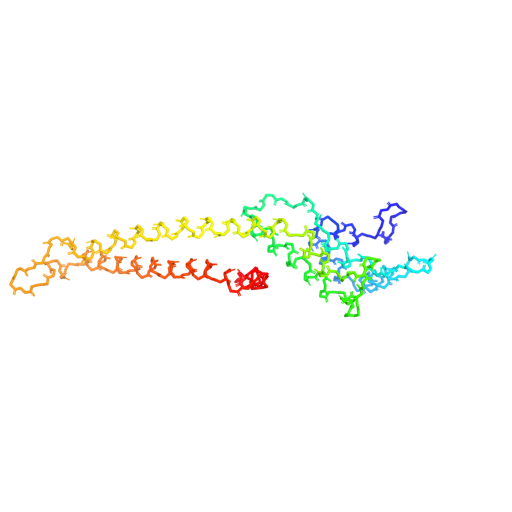6 5.027 -8.759 1.00 85.19 114 LYS A CA 1
ATOM 932 C C . LYS A 1 114 ? 15.113 6.195 -7.851 1.00 85.19 114 LYS A C 1
ATOM 934 O O . LYS A 1 114 ? 14.757 5.977 -6.697 1.00 85.19 114 LYS A O 1
ATOM 939 N N . ALA A 1 115 ? 15.170 7.426 -8.361 1.00 85.88 115 ALA A N 1
ATOM 940 C CA . ALA A 1 115 ? 14.808 8.613 -7.585 1.00 85.88 115 ALA A CA 1
ATOM 941 C C . ALA A 1 115 ? 13.320 8.604 -7.199 1.00 85.88 115 ALA A C 1
ATOM 943 O O . ALA A 1 115 ? 12.985 8.818 -6.036 1.00 85.88 115 ALA A O 1
ATOM 944 N N . LEU A 1 116 ? 12.445 8.268 -8.153 1.00 84.00 116 LEU A N 1
ATOM 945 C CA . LEU A 1 116 ? 11.006 8.147 -7.924 1.00 84.00 116 LEU A CA 1
ATOM 946 C C . LEU A 1 116 ? 10.677 7.033 -6.922 1.00 84.00 116 LEU A C 1
ATOM 948 O O . LEU A 1 116 ? 9.797 7.195 -6.081 1.00 84.00 116 LEU A O 1
ATOM 952 N N . LEU A 1 117 ? 11.403 5.913 -6.974 1.00 83.38 117 LEU A N 1
ATOM 953 C CA . LEU A 1 117 ? 11.262 4.828 -6.011 1.00 83.38 117 LEU A CA 1
ATOM 954 C C . LEU A 1 117 ? 11.615 5.287 -4.593 1.00 83.38 117 LEU A C 1
ATOM 956 O O . LEU A 1 117 ? 10.876 4.979 -3.661 1.00 83.38 117 LEU A O 1
ATOM 960 N N . GLU A 1 118 ? 12.720 6.013 -4.413 1.00 83.94 118 GLU A N 1
ATOM 961 C CA . GLU A 1 118 ? 13.109 6.553 -3.103 1.00 83.94 118 GLU A CA 1
ATOM 962 C C . GLU A 1 118 ? 12.111 7.599 -2.590 1.00 83.94 118 GLU A C 1
ATOM 964 O O . GLU A 1 118 ? 11.747 7.599 -1.412 1.00 83.94 118 GLU A O 1
ATOM 969 N N . GLU A 1 119 ? 11.586 8.445 -3.473 1.00 85.31 119 GLU A N 1
ATOM 970 C CA . GLU A 1 119 ? 10.531 9.389 -3.115 1.00 85.31 119 GLU A CA 1
ATOM 971 C C . GLU A 1 119 ? 9.239 8.660 -2.719 1.00 85.31 119 GLU A C 1
ATOM 973 O O . GLU A 1 119 ? 8.641 8.973 -1.690 1.00 85.31 119 GLU A O 1
ATOM 978 N N . GLY A 1 120 ? 8.837 7.638 -3.480 1.00 83.31 120 GLY A N 1
ATOM 979 C CA . GLY A 1 120 ? 7.691 6.783 -3.171 1.00 83.31 120 GLY A CA 1
ATOM 980 C C . GLY A 1 120 ? 7.882 6.013 -1.868 1.00 83.31 120 GLY A C 1
ATOM 981 O O . GLY A 1 120 ? 6.939 5.850 -1.082 1.00 83.31 120 GLY A O 1
ATOM 982 N N . LYS A 1 121 ? 9.119 5.594 -1.573 1.00 81.12 121 LYS A N 1
ATOM 983 C CA . LYS A 1 121 ? 9.494 5.060 -0.265 1.00 81.12 121 LYS A CA 1
ATOM 984 C C . LYS A 1 121 ? 9.198 6.100 0.810 1.00 81.12 121 LYS A C 1
ATOM 986 O O . LYS A 1 121 ? 8.336 5.854 1.648 1.00 81.12 121 LYS A O 1
ATOM 991 N N . ASN A 1 122 ? 9.799 7.276 0.774 1.00 85.25 122 ASN A N 1
ATOM 992 C CA . ASN A 1 122 ? 9.559 8.279 1.815 1.00 85.25 122 ASN A CA 1
ATOM 993 C C . ASN A 1 122 ? 8.069 8.634 1.959 1.00 85.25 122 ASN A C 1
ATOM 995 O O . ASN A 1 122 ? 7.533 8.571 3.063 1.00 85.25 122 ASN A O 1
ATOM 999 N N . TRP A 1 123 ? 7.356 8.810 0.847 1.00 86.19 123 TRP A N 1
ATOM 1000 C CA . TRP A 1 123 ? 5.934 9.143 0.856 1.00 86.19 123 TRP A CA 1
ATOM 1001 C C . TRP A 1 123 ? 5.057 8.114 1.593 1.00 86.19 123 TRP A C 1
ATOM 1003 O O . TRP A 1 123 ? 4.298 8.503 2.485 1.00 86.19 123 TRP A O 1
ATOM 1013 N N . MET A 1 124 ? 5.160 6.798 1.311 1.00 83.75 124 MET A N 1
ATOM 1014 C CA . MET A 1 124 ? 4.341 5.837 2.086 1.00 83.75 124 MET A CA 1
ATOM 1015 C C . MET A 1 124 ? 4.844 5.677 3.528 1.00 83.75 124 MET A C 1
ATOM 1017 O O . MET A 1 124 ? 4.067 5.252 4.378 1.00 83.75 124 MET A O 1
ATOM 1021 N N . LYS A 1 125 ? 6.113 6.000 3.832 1.00 85.94 125 LYS A N 1
ATOM 1022 C CA . LYS A 1 125 ? 6.619 5.963 5.216 1.00 85.94 125 LYS A CA 1
ATOM 1023 C C . LYS A 1 125 ? 5.953 7.062 6.033 1.00 85.94 125 LYS A C 1
ATOM 1025 O O . LYS A 1 125 ? 5.418 6.784 7.103 1.00 85.94 125 LYS A O 1
ATOM 1030 N N . ASP A 1 126 ? 5.951 8.274 5.498 1.00 88.75 126 ASP A N 1
ATOM 1031 C CA . ASP A 1 126 ? 5.371 9.438 6.156 1.00 88.75 126 ASP A CA 1
ATOM 1032 C C . ASP A 1 126 ? 3.856 9.281 6.284 1.00 88.75 126 ASP A C 1
ATOM 1034 O O . ASP A 1 126 ? 3.313 9.438 7.375 1.00 88.75 126 ASP A O 1
ATOM 1038 N N . THR A 1 127 ? 3.191 8.829 5.216 1.00 88.06 127 THR A N 1
ATOM 1039 C CA . THR A 1 127 ? 1.746 8.556 5.228 1.00 88.06 127 THR A CA 1
ATOM 1040 C C . THR A 1 127 ? 1.390 7.472 6.244 1.00 88.06 127 THR A C 1
ATOM 1042 O O . THR A 1 127 ? 0.485 7.663 7.052 1.00 88.06 127 THR A O 1
ATOM 1045 N N . SER A 1 128 ? 2.125 6.354 6.259 1.00 89.19 128 SER A N 1
ATOM 1046 C CA . SER A 1 128 ? 1.882 5.263 7.207 1.00 89.19 128 SER A CA 1
ATOM 1047 C C . SER A 1 128 ? 2.090 5.720 8.654 1.00 89.19 128 SER A C 1
ATOM 1049 O O . SER A 1 128 ? 1.235 5.476 9.501 1.00 89.19 128 SER A O 1
ATOM 1051 N N . ASN A 1 129 ? 3.157 6.477 8.936 1.00 90.94 129 ASN A N 1
ATOM 1052 C CA . ASN A 1 129 ? 3.387 7.060 10.260 1.00 90.94 129 ASN A CA 1
ATOM 1053 C C . ASN A 1 129 ? 2.250 7.991 10.692 1.00 90.94 129 ASN A C 1
ATOM 1055 O O . ASN A 1 129 ? 1.730 7.846 11.798 1.00 90.94 129 ASN A O 1
ATOM 1059 N N . SER A 1 130 ? 1.831 8.919 9.831 1.00 93.31 130 SER A N 1
ATOM 1060 C CA . SER A 1 130 ? 0.716 9.821 10.131 1.00 93.31 130 SER A CA 1
ATOM 1061 C C . SER A 1 130 ? -0.581 9.052 10.394 1.00 93.31 130 SER A C 1
ATOM 1063 O O . SER A 1 130 ? -1.272 9.335 11.372 1.00 93.31 130 SER A O 1
ATOM 1065 N N . CYS A 1 131 ? -0.895 8.042 9.582 1.00 90.56 131 CYS A N 1
ATOM 1066 C CA . CYS A 1 131 ? -2.089 7.228 9.778 1.00 90.56 131 CYS A CA 1
ATOM 1067 C C . CYS A 1 131 ? -2.018 6.370 11.049 1.00 90.56 131 CYS A C 1
ATOM 1069 O O . CYS A 1 131 ? -3.014 6.284 11.765 1.00 90.56 131 CYS A O 1
ATOM 1071 N N . MET A 1 132 ? -0.860 5.793 11.386 1.00 94.56 132 MET A N 1
ATOM 1072 C CA . MET A 1 132 ? -0.675 5.081 12.656 1.00 94.56 132 MET A CA 1
ATOM 1073 C C . MET A 1 132 ? -0.875 5.997 13.860 1.00 94.56 132 MET A C 1
ATOM 1075 O O . MET A 1 132 ? -1.475 5.563 14.839 1.00 94.56 132 MET A O 1
ATOM 1079 N N . LEU A 1 133 ? -0.405 7.249 13.811 1.00 96.25 133 LEU A N 1
ATOM 1080 C CA . LEU A 1 133 ? -0.634 8.216 14.890 1.00 96.25 133 LEU A CA 1
ATOM 1081 C C . LEU A 1 133 ? -2.130 8.492 15.079 1.00 96.25 133 LEU A C 1
ATOM 1083 O O . LEU A 1 133 ? -2.621 8.458 16.206 1.00 96.25 133 LEU A O 1
ATOM 1087 N N . VAL A 1 134 ? -2.867 8.700 13.983 1.00 96.19 134 VAL A N 1
ATOM 1088 C CA . VAL A 1 134 ? -4.326 8.898 14.024 1.00 96.19 134 VAL A CA 1
ATOM 1089 C C . VAL A 1 134 ? -5.040 7.649 14.550 1.00 96.19 134 VAL A C 1
ATOM 1091 O O . VAL A 1 134 ? -5.882 7.762 15.439 1.00 96.19 134 VAL A O 1
ATOM 1094 N N . ALA A 1 135 ? -4.679 6.456 14.069 1.00 95.88 135 ALA A N 1
ATOM 1095 C CA . ALA A 1 135 ? -5.233 5.194 14.557 1.00 95.88 135 ALA A CA 1
ATOM 1096 C C . ALA A 1 135 ? -4.960 5.019 16.061 1.00 95.88 135 ALA A C 1
ATOM 1098 O O . ALA A 1 135 ? -5.881 4.815 16.850 1.00 95.88 135 ALA A O 1
ATOM 1099 N N . THR A 1 136 ? -3.715 5.212 16.494 1.00 96.56 136 THR A N 1
ATOM 1100 C CA . THR A 1 136 ? -3.329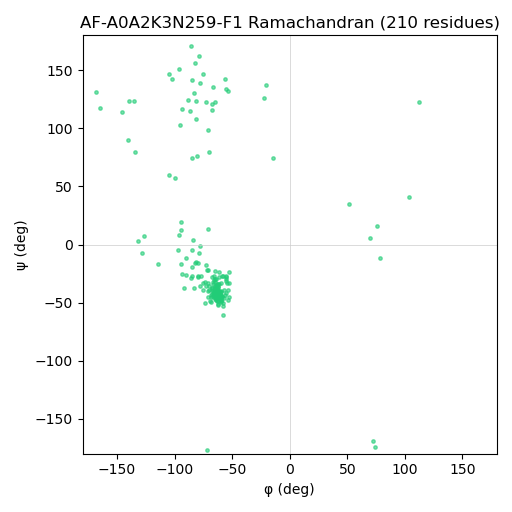 5.140 17.912 1.00 96.56 136 THR A CA 1
ATOM 1101 C C . THR A 1 136 ? -4.160 6.098 18.766 1.00 96.56 136 THR A C 1
ATOM 1103 O O . THR A 1 136 ? -4.629 5.715 19.839 1.00 96.56 136 THR A O 1
ATOM 1106 N N . LEU A 1 137 ? -4.409 7.320 18.283 1.00 97.12 137 LEU A N 1
ATOM 1107 C CA . LEU A 1 137 ? -5.245 8.295 18.981 1.00 97.12 137 LEU A CA 1
ATOM 1108 C C . LEU A 1 137 ? -6.697 7.810 19.113 1.00 97.12 137 LEU A C 1
ATOM 1110 O O . LEU A 1 137 ? -7.243 7.829 20.214 1.00 97.12 137 LEU A O 1
ATOM 1114 N N . ILE A 1 138 ? -7.301 7.317 18.027 1.00 96.44 138 ILE A N 1
ATOM 1115 C CA . ILE A 1 138 ? -8.663 6.755 18.041 1.00 96.44 138 ILE A CA 1
ATOM 1116 C C . ILE A 1 138 ? -8.746 5.557 18.992 1.00 96.44 138 ILE A C 1
ATOM 1118 O O . ILE A 1 138 ? -9.669 5.483 19.799 1.00 96.44 138 ILE A O 1
ATOM 1122 N N . ALA A 1 139 ? -7.769 4.648 18.938 1.00 96.25 139 ALA A N 1
ATOM 1123 C CA . ALA A 1 139 ? -7.722 3.483 19.815 1.00 96.25 139 ALA A CA 1
ATOM 1124 C C . ALA A 1 139 ? -7.620 3.897 21.288 1.00 96.25 139 ALA A C 1
ATOM 1126 O O . ALA A 1 139 ? -8.291 3.319 22.132 1.00 96.25 139 ALA A O 1
ATOM 1127 N N . THR A 1 140 ? -6.828 4.928 21.593 1.00 96.56 140 THR A N 1
ATOM 1128 C CA . THR A 1 140 ? -6.688 5.457 22.957 1.00 96.56 140 THR A CA 1
ATOM 1129 C C . THR A 1 140 ? -8.000 6.058 23.461 1.00 96.56 140 THR A C 1
ATOM 1131 O O . THR A 1 140 ? -8.399 5.787 24.591 1.00 96.56 140 THR A O 1
ATOM 1134 N N . ILE A 1 141 ? -8.689 6.845 22.627 1.00 95.75 141 ILE A N 1
ATOM 1135 C CA . ILE A 1 141 ? -9.974 7.465 22.980 1.00 95.75 141 ILE A CA 1
ATOM 1136 C C . ILE A 1 141 ? -11.050 6.397 23.198 1.00 95.75 141 ILE A C 1
ATOM 1138 O O . ILE A 1 141 ? -11.744 6.440 24.211 1.00 95.75 141 ILE A O 1
ATOM 1142 N N . ALA A 1 142 ? -11.161 5.430 22.287 1.00 95.56 142 ALA A N 1
ATOM 1143 C CA . ALA A 1 142 ? -12.131 4.346 22.401 1.00 95.56 142 ALA A CA 1
ATOM 1144 C C . ALA A 1 142 ? -11.818 3.440 23.607 1.00 95.56 142 ALA A C 1
ATOM 1146 O O . ALA A 1 142 ? -12.682 3.140 24.419 1.00 95.56 142 ALA A O 1
ATOM 1147 N N . PHE A 1 143 ? -10.544 3.115 23.847 1.00 94.62 143 PHE A N 1
ATOM 1148 C CA . PHE A 1 143 ? -10.146 2.343 25.028 1.00 94.62 143 PHE A CA 1
ATOM 1149 C C . PHE A 1 143 ? -10.495 3.068 26.333 1.00 94.62 143 PHE A C 1
ATOM 1151 O O . PHE A 1 143 ? -10.995 2.445 27.269 1.00 94.62 143 PHE A O 1
ATOM 1158 N N . ALA A 1 144 ? -10.267 4.385 26.396 1.00 94.94 144 ALA A N 1
ATOM 1159 C CA . ALA A 1 144 ? -10.683 5.194 27.534 1.00 94.94 144 ALA A CA 1
ATOM 1160 C C . ALA A 1 144 ? -12.208 5.141 27.720 1.00 94.94 144 ALA A C 1
ATOM 1162 O O . ALA A 1 144 ? -12.671 4.876 28.825 1.00 94.94 144 ALA A O 1
ATOM 1163 N N . ALA A 1 145 ? -12.981 5.303 26.644 1.00 92.50 145 ALA A N 1
ATOM 1164 C CA . ALA A 1 145 ? -14.440 5.229 26.675 1.00 92.50 145 ALA A CA 1
ATOM 1165 C C . ALA A 1 145 ? -14.965 3.842 27.109 1.00 92.50 145 ALA A C 1
ATOM 1167 O O . ALA A 1 145 ? -15.953 3.771 27.843 1.00 92.50 145 ALA A O 1
ATOM 1168 N N . ALA A 1 146 ? -14.270 2.759 26.746 1.00 90.50 146 ALA A N 1
ATOM 1169 C CA . ALA A 1 146 ? -14.580 1.394 27.166 1.00 90.50 146 ALA A CA 1
ATOM 1170 C C . ALA A 1 146 ? -14.425 1.176 28.680 1.00 90.50 146 ALA A C 1
ATOM 1172 O O . ALA A 1 146 ? -15.206 0.437 29.280 1.00 90.50 146 ALA A O 1
ATOM 1173 N N . ILE A 1 147 ? -13.416 1.792 29.311 1.00 89.31 147 ILE A N 1
ATOM 1174 C CA . ILE A 1 147 ? -13.168 1.650 30.758 1.00 89.31 147 ILE A CA 1
ATOM 1175 C C . ILE A 1 147 ? -13.906 2.707 31.588 1.00 89.31 147 ILE A C 1
ATOM 1177 O O . ILE A 1 147 ? -14.246 2.454 32.743 1.00 89.31 147 ILE A O 1
ATOM 1181 N N . THR A 1 148 ? -14.199 3.874 31.008 1.00 90.00 148 THR A N 1
ATOM 1182 C CA . THR A 1 148 ? -15.015 4.933 31.616 1.00 90.00 148 THR A CA 1
ATOM 1183 C C . THR A 1 148 ? -16.406 4.961 30.992 1.00 90.00 148 THR A C 1
ATOM 1185 O O . THR A 1 148 ? -16.822 5.962 30.404 1.00 90.00 148 THR A O 1
ATOM 1188 N N . VAL A 1 149 ? -17.122 3.841 31.109 1.00 87.25 149 VAL A N 1
ATOM 1189 C CA . VAL A 1 149 ? -18.460 3.698 30.530 1.00 87.25 149 VAL A CA 1
ATOM 1190 C C . VAL A 1 149 ? -19.426 4.785 31.032 1.00 87.25 149 VAL A C 1
ATOM 1192 O O . VAL A 1 149 ? -19.393 5.142 32.217 1.00 87.25 149 VAL A O 1
ATOM 1195 N N . PRO A 1 150 ? -20.327 5.301 30.176 1.00 82.88 150 PRO A N 1
ATOM 1196 C CA . PRO A 1 150 ? -21.353 6.254 30.585 1.00 82.88 150 PRO A CA 1
ATOM 1197 C C . PRO A 1 150 ? -22.175 5.726 31.766 1.00 82.88 150 PRO A C 1
ATOM 1199 O O . PRO A 1 150 ? -22.624 4.583 31.757 1.00 82.88 150 PRO A O 1
ATOM 1202 N N . GLY A 1 151 ? -22.362 6.553 32.796 1.00 84.94 151 GLY A N 1
ATOM 1203 C CA . GLY A 1 151 ? -23.067 6.172 34.029 1.00 84.94 151 GLY A CA 1
ATOM 1204 C C . GLY A 1 151 ? -22.247 5.343 35.021 1.00 84.94 151 GLY A C 1
ATOM 1205 O O . GLY A 1 151 ? -22.654 5.223 36.171 1.00 84.94 151 GLY A O 1
ATOM 1206 N N . GLY A 1 152 ? -21.082 4.830 34.622 1.00 86.19 152 GLY A N 1
ATOM 1207 C CA . GLY A 1 152 ? -20.226 4.002 35.464 1.00 86.19 152 GLY A CA 1
ATOM 1208 C C . GLY A 1 152 ? -20.775 2.593 35.707 1.00 86.19 152 GLY A C 1
ATOM 1209 O O . GLY A 1 152 ? -21.736 2.138 35.079 1.00 86.19 152 GLY A O 1
ATOM 1210 N N . ASN A 1 153 ? -20.134 1.894 36.643 1.00 87.00 153 ASN A N 1
ATOM 1211 C CA . ASN A 1 153 ? -20.496 0.534 37.029 1.00 87.00 153 ASN A CA 1
ATOM 1212 C C . ASN A 1 153 ? -21.221 0.521 38.375 1.00 87.00 153 ASN A C 1
ATOM 1214 O O . ASN A 1 153 ? -20.925 1.307 39.276 1.00 87.00 153 ASN A O 1
ATOM 1218 N N . ASN A 1 154 ? -22.151 -0.418 38.527 1.00 86.19 154 ASN A N 1
ATOM 1219 C CA . ASN A 1 154 ? -22.796 -0.697 39.799 1.00 86.19 154 ASN A C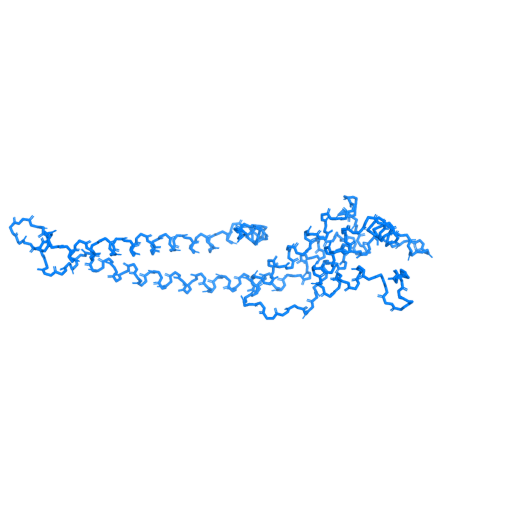A 1
ATOM 1220 C C . ASN A 1 154 ? -21.749 -1.237 40.792 1.00 86.19 154 ASN A C 1
ATOM 1222 O O . ASN A 1 154 ? -21.114 -2.254 40.510 1.00 86.19 154 ASN A O 1
ATOM 1226 N N . GLN A 1 155 ? -21.580 -0.580 41.943 1.00 82.00 155 GLN A N 1
ATOM 1227 C CA . GLN A 1 155 ? -20.557 -0.928 42.941 1.00 82.00 155 GLN A CA 1
ATOM 1228 C C . GLN A 1 155 ? -20.710 -2.345 43.514 1.00 82.00 155 GLN A C 1
ATOM 1230 O O . GLN A 1 155 ? -19.705 -2.965 43.847 1.00 82.00 155 GLN A O 1
ATOM 1235 N N . ASP A 1 156 ? -21.929 -2.887 43.557 1.00 86.12 156 ASP A N 1
ATOM 1236 C CA . ASP A 1 156 ? -22.192 -4.210 44.133 1.00 86.12 156 ASP A CA 1
ATOM 1237 C C . ASP A 1 156 ? -21.977 -5.350 43.127 1.00 86.12 156 ASP A C 1
ATOM 1239 O O . ASP A 1 156 ? -21.668 -6.478 43.505 1.00 86.12 156 ASP A O 1
ATOM 1243 N N . LYS A 1 157 ? -22.176 -5.077 41.829 1.00 81.88 157 LYS A N 1
ATOM 1244 C CA . LYS A 1 157 ? -22.176 -6.100 40.763 1.00 81.88 157 LYS A CA 1
ATOM 1245 C C . LYS A 1 157 ? -21.033 -5.961 39.757 1.00 81.88 157 LYS A C 1
ATOM 1247 O O . LYS A 1 157 ? -20.798 -6.886 38.988 1.00 81.88 157 LYS A O 1
ATOM 1252 N N . GLY A 1 158 ? -20.370 -4.806 39.705 1.00 82.31 158 GLY A N 1
ATOM 1253 C CA . GLY A 1 158 ? -19.300 -4.500 38.751 1.00 82.31 158 GLY A CA 1
ATOM 1254 C C . GLY A 1 158 ? -19.748 -4.338 37.293 1.00 82.31 158 GLY A C 1
ATOM 1255 O O . GLY A 1 158 ? -18.899 -4.179 36.422 1.00 82.31 158 GLY A O 1
ATOM 1256 N N . ILE A 1 159 ? -21.054 -4.368 37.012 1.00 84.94 159 ILE A N 1
ATOM 1257 C CA . ILE A 1 159 ? -21.612 -4.250 35.655 1.00 84.94 159 ILE A CA 1
ATOM 1258 C C . ILE A 1 159 ? -22.042 -2.809 35.338 1.00 84.94 159 ILE A C 1
ATOM 1260 O O . ILE A 1 159 ? -22.452 -2.098 36.263 1.00 84.94 159 ILE A O 1
ATOM 1264 N N . PRO A 1 160 ? -22.016 -2.387 34.059 1.00 85.38 160 PRO A N 1
ATOM 1265 C CA . PRO A 1 160 ? -22.495 -1.071 33.648 1.00 85.38 160 PRO A CA 1
ATOM 1266 C C . PRO A 1 160 ? -23.939 -0.819 34.087 1.00 85.38 160 PRO A C 1
ATOM 1268 O O . PRO A 1 160 ? -24.810 -1.670 33.898 1.00 85.38 160 PRO A O 1
ATOM 1271 N N . ILE A 1 161 ? -24.209 0.361 34.654 1.00 85.75 161 ILE A N 1
ATOM 1272 C CA . ILE A 1 161 ? -25.548 0.711 35.165 1.00 85.75 161 ILE A CA 1
ATOM 1273 C C . ILE A 1 161 ? -26.584 0.742 34.030 1.00 85.75 161 ILE A C 1
ATOM 1275 O O . ILE A 1 161 ? -27.729 0.340 34.225 1.00 85.75 161 ILE A O 1
ATOM 1279 N N . PHE A 1 162 ? -26.168 1.148 32.828 1.00 86.88 162 PHE A N 1
ATOM 1280 C CA . PHE A 1 162 ? -27.024 1.243 31.644 1.00 86.88 162 PHE A CA 1
ATOM 1281 C C . PHE A 1 162 ? -26.996 -0.000 30.744 1.00 86.88 162 PHE A C 1
ATOM 1283 O O . PHE A 1 162 ? -27.401 0.085 29.593 1.00 86.88 162 PHE A O 1
ATOM 1290 N N . LEU A 1 163 ? -26.563 -1.169 31.232 1.00 82.62 163 LEU A N 1
ATOM 1291 C CA . LEU A 1 163 ? -26.433 -2.380 30.403 1.00 82.62 163 LEU A CA 1
ATOM 1292 C C . LEU A 1 163 ? -27.729 -2.768 29.655 1.00 82.62 163 LEU A C 1
ATOM 1294 O O . LEU A 1 163 ? -27.670 -3.299 28.552 1.00 82.62 163 LEU A O 1
ATOM 1298 N N . SER A 1 164 ? -28.898 -2.511 30.248 1.00 83.19 164 SER A N 1
ATOM 1299 C CA . SER A 1 164 ? -30.208 -2.791 29.643 1.00 83.19 164 SER A CA 1
ATOM 1300 C C . SER A 1 164 ? -30.720 -1.689 28.705 1.00 83.19 164 SER A C 1
ATOM 1302 O O . SER A 1 164 ? -31.786 -1.850 28.115 1.00 83.19 164 SER A O 1
ATOM 1304 N N . ASP A 1 165 ? -30.010 -0.565 28.591 1.00 89.62 165 ASP A N 1
ATOM 1305 C CA . ASP A 1 165 ? -30.382 0.554 27.727 1.00 89.62 165 ASP A CA 1
ATOM 1306 C C . ASP A 1 165 ? -29.906 0.304 26.288 1.00 89.62 165 ASP A C 1
ATOM 1308 O O . ASP A 1 165 ? -28.741 -0.010 26.027 1.00 89.62 165 ASP A O 1
ATOM 1312 N N . THR A 1 166 ? -30.804 0.474 25.320 1.00 90.50 166 THR A N 1
ATOM 1313 C CA . THR A 1 166 ? -30.486 0.299 23.897 1.00 90.50 166 THR A CA 1
ATOM 1314 C C . THR A 1 166 ? -29.414 1.274 23.407 1.00 90.50 166 THR A C 1
ATOM 1316 O O . THR A 1 166 ? -28.588 0.915 22.572 1.00 90.50 166 THR A O 1
ATOM 1319 N N . THR A 1 167 ? -29.386 2.493 23.945 1.00 89.94 167 THR A N 1
ATOM 1320 C CA . THR A 1 167 ? -28.401 3.537 23.625 1.00 89.94 167 THR A CA 1
ATOM 1321 C C . THR A 1 167 ? -27.011 3.133 24.102 1.00 89.94 167 THR A C 1
ATOM 1323 O O . THR A 1 167 ? -26.029 3.311 23.382 1.00 89.94 167 THR A O 1
ATOM 1326 N N . PHE A 1 168 ? -26.929 2.530 25.292 1.00 90.50 168 PHE A N 1
ATOM 1327 C CA . PHE A 1 168 ? -25.678 2.004 25.831 1.00 90.50 168 PHE A CA 1
ATOM 1328 C C . PHE A 1 168 ? -25.139 0.848 24.985 1.00 90.50 168 PHE A C 1
ATOM 1330 O O . PHE A 1 168 ? -23.946 0.802 24.696 1.00 90.50 168 PHE A O 1
ATOM 1337 N N . MET A 1 169 ? -26.012 -0.050 24.519 1.00 91.19 169 MET A N 1
ATOM 1338 C CA . MET A 1 169 ? -25.605 -1.136 23.623 1.00 91.19 169 MET A CA 1
ATOM 1339 C C . MET A 1 169 ? -25.052 -0.616 22.290 1.00 91.19 169 MET A C 1
ATOM 1341 O O . MET A 1 169 ? -24.027 -1.109 21.825 1.00 91.19 169 MET A O 1
ATOM 1345 N N . VAL A 1 170 ? -25.677 0.407 21.694 1.00 93.44 170 VAL A N 1
ATOM 1346 C CA . VAL A 1 170 ? -25.160 1.049 20.470 1.00 93.44 170 VAL A CA 1
ATOM 1347 C C . VAL A 1 170 ? -23.799 1.699 20.720 1.00 93.44 170 VAL A C 1
ATOM 1349 O O . VAL A 1 170 ? -22.896 1.542 19.897 1.00 93.44 170 VAL A O 1
ATOM 1352 N N . PHE A 1 171 ? -23.629 2.382 21.855 1.00 92.44 171 PHE A N 1
ATOM 1353 C CA . PHE A 1 171 ? -22.341 2.937 22.273 1.00 92.44 171 PHE A CA 1
ATOM 1354 C C . PHE A 1 171 ? -21.271 1.842 22.389 1.00 92.44 171 PHE A C 1
ATOM 1356 O O . PHE A 1 171 ? -20.237 1.941 21.737 1.00 92.44 171 PHE A O 1
ATOM 1363 N N . ALA A 1 172 ? -21.544 0.769 23.136 1.00 92.12 172 ALA A N 1
ATOM 1364 C CA . ALA A 1 172 ? -20.589 -0.310 23.374 1.00 92.12 172 ALA A CA 1
ATOM 1365 C C . ALA A 1 172 ? -20.180 -1.034 22.079 1.00 92.12 172 ALA A C 1
ATOM 1367 O O . ALA A 1 172 ? -19.004 -1.328 21.874 1.00 92.12 172 ALA A O 1
ATOM 1368 N N . VAL A 1 173 ? -21.134 -1.292 21.177 1.00 94.50 173 VAL A N 1
ATOM 1369 C CA . VAL A 1 173 ? -20.841 -1.893 19.865 1.00 94.50 173 VAL A CA 1
ATOM 1370 C C . VAL A 1 173 ? -20.006 -0.946 19.004 1.00 94.50 173 VAL A C 1
ATOM 1372 O O . VAL A 1 173 ? -19.047 -1.385 18.372 1.00 94.50 173 VAL A O 1
ATOM 1375 N N . SER A 1 174 ? -20.336 0.347 18.986 1.00 95.75 174 SER A N 1
ATOM 1376 C CA . SER A 1 174 ? -19.598 1.344 18.199 1.00 95.75 174 SER A CA 1
ATOM 1377 C C . SER A 1 174 ? -18.164 1.517 18.699 1.00 95.75 174 SER A C 1
ATOM 1379 O O . SER A 1 174 ? -17.238 1.573 17.894 1.00 95.75 174 SER A O 1
ATOM 1381 N N . ASP A 1 175 ? -17.976 1.549 20.017 1.00 95.44 175 ASP A N 1
ATOM 1382 C CA . ASP A 1 175 ? -16.669 1.650 20.664 1.00 95.44 175 ASP A CA 1
ATOM 1383 C C . ASP A 1 175 ? -15.790 0.423 20.373 1.00 95.44 175 ASP A C 1
ATOM 1385 O O . ASP A 1 175 ? -14.646 0.552 19.930 1.00 95.44 175 ASP A O 1
ATOM 1389 N N . ALA A 1 176 ? -16.366 -0.780 20.480 1.00 95.31 176 ALA A N 1
ATOM 1390 C CA . ALA A 1 176 ? -15.684 -2.014 20.109 1.00 95.31 176 ALA A CA 1
ATOM 1391 C C . ALA A 1 176 ? -15.281 -2.021 18.624 1.00 95.31 176 ALA A C 1
ATOM 1393 O O . ALA A 1 176 ? -14.142 -2.356 18.294 1.00 95.31 176 ALA A O 1
ATOM 1394 N N . LEU A 1 177 ? -16.180 -1.621 17.718 1.00 96.81 177 LEU A N 1
ATOM 1395 C CA . LEU A 1 177 ? -15.872 -1.519 16.288 1.00 96.81 177 LEU A CA 1
ATOM 1396 C C . LEU A 1 177 ? -14.758 -0.501 16.016 1.00 96.81 177 LEU A C 1
ATOM 1398 O O . LEU A 1 177 ? -13.865 -0.787 15.217 1.00 96.81 177 LEU A O 1
ATOM 1402 N N . ALA A 1 178 ? -14.768 0.647 16.697 1.00 96.38 178 ALA A N 1
ATOM 1403 C CA . ALA A 1 178 ? -13.715 1.650 16.585 1.00 96.38 178 ALA A CA 1
ATOM 1404 C C . ALA A 1 178 ? -12.356 1.096 17.044 1.00 96.38 178 ALA A C 1
ATOM 1406 O O . ALA A 1 178 ? -11.359 1.270 16.340 1.00 96.38 178 ALA A O 1
ATOM 1407 N N . LEU A 1 179 ? -12.316 0.367 18.165 1.00 95.62 179 LEU A N 1
ATOM 1408 C CA . LEU A 1 179 ? -11.107 -0.290 18.669 1.00 95.62 179 LEU A CA 1
ATOM 1409 C C . LEU A 1 179 ? -10.565 -1.341 17.702 1.00 95.62 179 LEU A C 1
ATOM 1411 O O . LEU A 1 179 ? -9.391 -1.289 17.334 1.00 95.62 179 LEU A O 1
ATOM 1415 N N . PHE A 1 180 ? -11.409 -2.276 17.259 1.00 95.56 180 PHE A N 1
ATOM 1416 C CA . PHE A 1 180 ? -10.990 -3.331 16.336 1.00 95.56 180 PHE A CA 1
ATOM 1417 C C . PHE A 1 180 ? -10.535 -2.760 14.995 1.00 95.56 180 PHE A C 1
ATOM 1419 O O . PHE A 1 180 ? -9.485 -3.157 14.483 1.00 95.56 180 PHE A O 1
ATOM 1426 N N . SER A 1 181 ? -11.287 -1.806 14.442 1.00 96.25 181 SER A N 1
ATOM 1427 C CA . SER A 1 181 ? -10.926 -1.140 13.191 1.00 96.25 181 SER A CA 1
ATOM 1428 C C . SER A 1 181 ? -9.606 -0.385 13.329 1.00 96.25 181 SER A C 1
ATOM 1430 O O . SER A 1 181 ? -8.745 -0.491 12.457 1.00 96.25 181 SER A O 1
ATOM 1432 N N . SER A 1 182 ? -9.415 0.347 14.428 1.00 96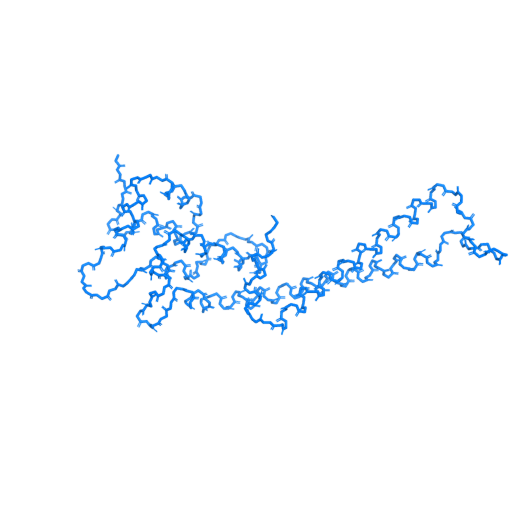.94 182 SER A N 1
ATOM 1433 C CA . SER A 1 182 ? -8.191 1.108 14.659 1.00 96.94 182 SER A CA 1
ATOM 1434 C C . SER A 1 182 ? -6.970 0.204 14.848 1.00 96.94 182 SER A C 1
ATOM 1436 O O . SER A 1 182 ? -5.941 0.408 14.205 1.00 96.94 182 SER A O 1
ATOM 1438 N N . MET A 1 183 ? -7.095 -0.857 15.650 1.00 95.31 183 MET A N 1
ATOM 1439 C CA . MET A 1 183 ? -6.019 -1.828 15.852 1.00 95.31 183 MET A CA 1
ATOM 1440 C C . MET A 1 183 ? -5.645 -2.533 14.544 1.00 95.31 183 MET A C 1
ATOM 1442 O O . MET A 1 183 ? -4.467 -2.680 14.225 1.00 95.31 183 MET A O 1
ATOM 1446 N N . THR A 1 184 ? -6.646 -2.920 13.749 1.00 94.19 184 THR A N 1
ATOM 1447 C CA . THR A 1 184 ? -6.425 -3.522 12.427 1.00 94.19 184 THR A CA 1
ATOM 1448 C C . THR A 1 184 ? -5.689 -2.553 11.503 1.00 94.19 184 THR A C 1
ATOM 1450 O O . THR A 1 184 ? -4.709 -2.935 10.867 1.00 94.19 184 THR A O 1
ATOM 1453 N N . SER A 1 185 ? -6.107 -1.285 11.470 1.00 94.62 185 SER A N 1
ATOM 1454 C CA . SER A 1 185 ? -5.441 -0.241 10.690 1.00 94.62 185 SER A CA 1
ATOM 1455 C C . SER A 1 185 ? -3.989 -0.031 11.130 1.00 94.62 185 SER A C 1
ATOM 1457 O O . SER A 1 185 ? -3.102 0.043 10.280 1.00 94.62 185 SER A O 1
ATOM 1459 N N . LEU A 1 186 ? -3.723 -0.005 12.438 1.00 94.62 186 LEU A N 1
ATOM 1460 C CA . LEU A 1 186 ? -2.376 0.125 12.991 1.00 94.62 186 LEU A CA 1
ATOM 1461 C C . LEU A 1 186 ? -1.488 -1.045 12.559 1.00 94.62 186 LEU A C 1
ATOM 1463 O O . LEU A 1 186 ? -0.377 -0.818 12.090 1.00 94.62 186 LEU A O 1
ATOM 1467 N N . LEU A 1 187 ? -1.990 -2.282 12.635 1.00 91.69 187 LEU A N 1
ATOM 1468 C CA . LEU A 1 187 ? -1.264 -3.465 12.167 1.00 91.69 187 LEU A CA 1
ATOM 1469 C C . LEU A 1 187 ? -0.993 -3.423 10.658 1.00 91.69 187 LEU A C 1
ATOM 1471 O O . LEU A 1 187 ? 0.112 -3.761 10.237 1.00 91.69 187 LEU A O 1
ATOM 1475 N N . MET A 1 188 ? -1.957 -2.982 9.844 1.00 88.81 188 MET A N 1
ATOM 1476 C CA . MET A 1 188 ? -1.766 -2.823 8.396 1.00 88.81 188 MET A CA 1
ATOM 1477 C C . MET A 1 188 ? -0.678 -1.789 8.076 1.00 88.81 188 MET A C 1
ATOM 1479 O O . MET A 1 188 ? 0.232 -2.068 7.297 1.00 88.81 188 MET A O 1
ATOM 1483 N N . PHE A 1 189 ? -0.726 -0.610 8.695 1.00 88.62 189 PHE A N 1
ATOM 1484 C CA . PHE A 1 189 ? 0.267 0.442 8.473 1.00 88.62 189 PHE A CA 1
ATOM 1485 C C . PHE A 1 189 ? 1.655 0.061 9.008 1.00 88.62 189 PHE A C 1
ATOM 1487 O O . PHE A 1 189 ? 2.674 0.294 8.346 1.00 88.62 189 PHE A O 1
ATOM 1494 N N . LEU A 1 190 ? 1.705 -0.629 10.146 1.00 88.12 190 LEU A N 1
ATOM 1495 C CA . LEU A 1 190 ? 2.934 -1.200 10.679 1.00 88.12 190 LEU A CA 1
ATOM 1496 C C . LEU A 1 190 ? 3.517 -2.256 9.731 1.00 88.12 190 LEU A C 1
ATOM 1498 O O . LEU A 1 190 ? 4.727 -2.279 9.507 1.00 88.12 190 LEU A O 1
ATOM 1502 N N . ALA A 1 191 ? 2.672 -3.090 9.120 1.00 85.50 191 ALA A N 1
ATOM 1503 C CA . ALA A 1 191 ? 3.101 -4.045 8.105 1.00 85.50 191 ALA A CA 1
ATOM 1504 C C . ALA A 1 191 ? 3.687 -3.339 6.872 1.00 85.50 191 ALA A C 1
ATOM 1506 O O . ALA A 1 191 ? 4.729 -3.767 6.388 1.00 85.50 191 ALA A O 1
ATOM 1507 N N . ILE A 1 192 ? 3.099 -2.225 6.412 1.00 80.81 192 ILE A N 1
ATOM 1508 C CA . ILE A 1 192 ? 3.645 -1.412 5.305 1.00 80.81 192 ILE A CA 1
ATOM 1509 C C . ILE A 1 192 ? 5.048 -0.879 5.639 1.00 80.81 192 ILE A C 1
ATOM 1511 O O . ILE A 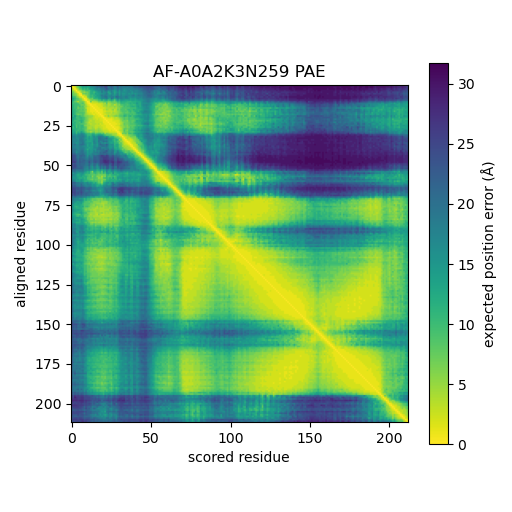1 192 ? 5.928 -0.870 4.777 1.00 80.81 192 ILE A O 1
ATOM 1515 N N . LEU A 1 193 ? 5.283 -0.455 6.884 1.00 80.75 193 LEU A N 1
ATOM 1516 C CA . LEU A 1 193 ? 6.603 0.010 7.323 1.00 80.75 193 LEU A CA 1
ATOM 1517 C C . LEU A 1 193 ? 7.610 -1.136 7.441 1.00 80.75 193 LEU A C 1
ATOM 1519 O O . LEU A 1 193 ? 8.727 -1.012 6.942 1.00 80.75 193 LEU A O 1
ATOM 1523 N N . ASN A 1 194 ? 7.211 -2.252 8.051 1.00 77.06 194 ASN A N 1
ATOM 1524 C CA . ASN A 1 194 ? 8.084 -3.405 8.276 1.00 77.06 194 ASN A CA 1
ATOM 1525 C C . ASN A 1 194 ? 8.436 -4.148 6.981 1.00 77.06 194 ASN A C 1
ATOM 1527 O O . ASN A 1 194 ? 9.579 -4.565 6.810 1.00 77.06 194 ASN A O 1
ATOM 1531 N N . ALA A 1 195 ? 7.501 -4.239 6.032 1.00 70.19 195 ALA A N 1
ATOM 1532 C CA . ALA A 1 195 ? 7.709 -4.846 4.717 1.00 70.19 195 ALA A CA 1
ATOM 1533 C C . ALA A 1 195 ? 8.882 -4.231 3.935 1.00 70.19 195 ALA A C 1
ATOM 1535 O O . ALA A 1 195 ? 9.500 -4.889 3.105 1.00 70.19 195 ALA A O 1
ATOM 1536 N N . ARG A 1 196 ? 9.212 -2.966 4.204 1.00 58.25 196 ARG A N 1
ATOM 1537 C CA . ARG A 1 196 ? 10.277 -2.238 3.507 1.00 58.25 196 ARG A CA 1
ATOM 1538 C C . ARG A 1 196 ? 11.669 -2.468 4.075 1.00 58.25 196 ARG A C 1
ATOM 1540 O O . ARG A 1 196 ? 12.638 -2.211 3.372 1.00 58.25 196 ARG A O 1
ATOM 1547 N N . PHE A 1 197 ? 11.776 -2.944 5.313 1.00 51.38 197 PHE A N 1
ATOM 1548 C CA . PHE A 1 197 ? 13.064 -3.340 5.885 1.00 51.38 197 PHE A CA 1
ATOM 1549 C C . PHE A 1 197 ? 13.506 -4.727 5.406 1.00 51.38 197 PHE A C 1
ATOM 1551 O O . PHE A 1 197 ? 14.674 -5.069 5.567 1.00 51.38 197 PHE A O 1
ATOM 1558 N N . ALA A 1 198 ? 12.587 -5.513 4.831 1.00 52.94 198 ALA A N 1
ATOM 1559 C CA . ALA A 1 198 ? 12.841 -6.898 4.465 1.00 52.94 198 ALA A CA 1
ATOM 1560 C C . ALA A 1 198 ? 13.545 -7.061 3.109 1.00 52.94 198 ALA A C 1
ATOM 1562 O O . ALA A 1 198 ? 14.409 -7.916 3.029 1.00 52.94 198 ALA A O 1
ATOM 1563 N N . GLU A 1 199 ? 13.247 -6.263 2.073 1.00 53.50 199 GLU A N 1
ATOM 1564 C CA . GLU A 1 199 ? 13.876 -6.422 0.747 1.00 53.50 199 GLU A CA 1
ATOM 1565 C C . GLU A 1 199 ? 13.574 -5.219 -0.170 1.00 53.50 199 GLU A C 1
ATOM 1567 O O . GLU A 1 199 ? 12.415 -4.836 -0.345 1.00 53.50 199 GLU A O 1
ATOM 1572 N N . GLU A 1 200 ? 14.594 -4.645 -0.822 1.00 55.84 200 GLU A N 1
ATOM 1573 C CA . GLU A 1 200 ? 14.409 -3.622 -1.871 1.00 55.84 200 GLU A CA 1
ATOM 1574 C C . GLU A 1 200 ? 13.531 -4.128 -3.033 1.00 55.84 200 GLU A C 1
ATOM 1576 O O . GLU A 1 200 ? 12.834 -3.337 -3.673 1.00 55.84 200 GLU A O 1
ATOM 1581 N N . ASP A 1 201 ? 13.513 -5.443 -3.260 1.00 57.38 201 ASP A N 1
ATOM 1582 C CA . ASP A 1 201 ? 12.706 -6.097 -4.289 1.00 57.38 201 ASP A CA 1
ATOM 1583 C C . ASP A 1 201 ? 11.235 -6.281 -3.858 1.00 57.38 201 ASP A C 1
ATOM 1585 O O . ASP A 1 201 ? 10.330 -6.195 -4.692 1.00 57.38 201 ASP A O 1
ATOM 1589 N N . PHE A 1 202 ? 10.950 -6.401 -2.553 1.00 53.19 202 PHE A N 1
ATOM 1590 C CA . PHE A 1 202 ? 9.576 -6.452 -2.035 1.00 53.19 202 PHE A CA 1
ATOM 1591 C C . PHE A 1 202 ? 8.844 -5.118 -2.236 1.00 53.19 202 PHE A C 1
ATOM 1593 O O . PHE A 1 202 ? 7.643 -5.084 -2.506 1.00 53.19 202 PHE A O 1
ATOM 1600 N N . VAL A 1 203 ? 9.574 -4.000 -2.176 1.00 56.06 203 VAL A N 1
ATOM 1601 C CA . VAL A 1 203 ? 9.019 -2.660 -2.428 1.00 56.06 203 VAL A CA 1
ATOM 1602 C C . VAL A 1 203 ? 8.614 -2.476 -3.892 1.00 56.06 203 VAL A C 1
ATOM 1604 O O . VAL A 1 203 ? 7.670 -1.739 -4.153 1.00 56.06 203 VAL A O 1
ATOM 1607 N N . MET A 1 204 ? 9.252 -3.177 -4.834 1.00 58.97 204 MET A N 1
ATOM 1608 C CA . MET A 1 204 ? 8.804 -3.226 -6.234 1.00 58.97 204 MET A CA 1
ATOM 1609 C C . MET A 1 204 ? 7.597 -4.153 -6.434 1.00 58.97 204 MET A C 1
ATOM 1611 O O . MET A 1 204 ? 6.794 -3.926 -7.335 1.00 58.97 204 MET A O 1
ATOM 1615 N N . ALA A 1 205 ? 7.428 -5.171 -5.585 1.00 59.44 205 ALA A N 1
ATOM 1616 C CA . ALA A 1 205 ? 6.266 -6.062 -5.609 1.00 59.44 205 ALA A CA 1
ATOM 1617 C C . ALA A 1 205 ? 5.018 -5.452 -4.932 1.00 59.44 205 ALA A C 1
ATOM 1619 O O . ALA A 1 205 ? 3.887 -5.782 -5.286 1.00 59.44 205 ALA A O 1
ATOM 1620 N N . LEU A 1 206 ? 5.203 -4.544 -3.971 1.00 60.19 206 LEU A N 1
ATOM 1621 C CA . LEU A 1 206 ? 4.132 -3.872 -3.221 1.00 60.19 206 LEU A CA 1
ATOM 1622 C C . LEU A 1 206 ? 3.128 -3.118 -4.119 1.00 60.19 206 LEU A C 1
ATOM 1624 O O . LEU A 1 206 ? 1.926 -3.323 -3.948 1.00 60.19 206 LEU A O 1
ATOM 1628 N N . PRO A 1 207 ? 3.572 -2.321 -5.111 1.00 56.69 207 PRO A N 1
ATOM 1629 C CA . PRO A 1 207 ? 2.702 -1.725 -6.119 1.00 56.69 207 PRO A CA 1
ATOM 1630 C C . PRO A 1 207 ? 1.836 -2.732 -6.894 1.00 56.69 207 PRO A C 1
ATOM 1632 O O . PRO A 1 207 ? 0.715 -2.403 -7.269 1.00 56.69 207 PRO A O 1
ATOM 1635 N N . GLU A 1 208 ? 2.297 -3.966 -7.116 1.00 57.47 208 GLU A N 1
ATOM 1636 C CA . GLU A 1 208 ? 1.463 -5.003 -7.746 1.00 57.47 208 GLU A CA 1
ATOM 1637 C C . GLU A 1 208 ? 0.419 -5.577 -6.789 1.00 57.47 208 GLU A C 1
ATOM 1639 O O . GLU A 1 208 ? -0.673 -5.948 -7.207 1.00 57.47 208 GLU A O 1
ATOM 1644 N N . LYS A 1 209 ? 0.753 -5.666 -5.499 1.00 53.38 209 LYS A N 1
ATOM 1645 C CA . LYS A 1 209 ? -0.120 -6.224 -4.454 1.00 53.38 209 LYS A CA 1
ATOM 1646 C C . LYS A 1 209 ? -1.157 -5.231 -3.927 1.00 53.38 209 LYS A C 1
ATOM 1648 O O . LYS A 1 209 ? -2.111 -5.654 -3.286 1.00 53.38 209 LYS A O 1
ATOM 1653 N N . LEU A 1 210 ? -0.979 -3.938 -4.198 1.00 52.78 210 LEU A N 1
ATOM 1654 C CA . LEU A 1 210 ? -1.940 -2.871 -3.895 1.00 52.78 210 LEU A CA 1
ATOM 1655 C C . LEU A 1 210 ? -3.109 -2.800 -4.896 1.00 52.78 210 LEU A C 1
ATOM 1657 O O . LEU A 1 210 ? -3.991 -1.959 -4.738 1.00 52.78 210 LEU A O 1
ATOM 1661 N N . ILE A 1 211 ? -3.127 -3.665 -5.913 1.00 45.91 211 ILE A N 1
ATOM 1662 C CA . ILE A 1 211 ? -4.244 -3.803 -6.849 1.00 45.91 211 ILE A CA 1
ATOM 1663 C C . ILE A 1 211 ? -5.312 -4.696 -6.198 1.00 45.91 211 ILE A C 1
ATOM 1665 O O . ILE A 1 211 ? -5.111 -5.903 -6.056 1.00 45.91 211 ILE A O 1
ATOM 1669 N N . ILE A 1 212 ? -6.430 -4.082 -5.800 1.00 37.09 212 ILE A N 1
ATOM 1670 C CA . ILE A 1 212 ? -7.734 -4.745 -5.617 1.00 37.09 212 ILE A CA 1
ATOM 1671 C C . ILE A 1 212 ? -8.528 -4.548 -6.906 1.00 37.09 212 ILE A C 1
ATOM 1673 O O . ILE A 1 212 ? -8.549 -3.395 -7.395 1.00 37.09 212 ILE A O 1
#

pLDDT: mean 72.68, std 17.9, range [31.78, 97.12]

Organism: Trifolium pratense (NCBI:txid57577)

Solvent-accessible surface area (backbone atoms only — not comparable to full-atom values): 12162 Å² total; per-residue (Å²): 136,83,87,62,70,48,97,90,63,55,37,65,65,55,48,26,53,64,59,68,34,61,70,60,42,57,53,49,61,69,34,82,75,55,33,58,49,49,65,53,43,68,66,59,80,69,93,59,94,89,80,74,71,56,64,60,48,54,53,22,46,75,61,98,72,73,77,94,60,90,47,46,43,57,47,45,30,50,56,52,51,52,42,50,58,55,58,69,74,46,64,77,73,61,63,70,44,49,49,97,87,68,40,29,28,66,55,45,25,54,61,60,41,41,66,48,47,54,47,13,48,52,48,55,48,54,51,30,52,55,50,34,52,52,25,52,51,52,29,52,54,31,52,48,46,70,76,60,40,77,89,37,56,36,89,90,74,71,42,56,65,42,68,90,37,71,68,47,49,53,49,54,54,51,38,50,50,48,33,54,52,22,51,50,50,34,53,52,32,51,45,61,56,55,51,55,76,72,34,82,67,49,57,67,47,46,53,64,67,69,64,128

Nearest PDB structures (foldseek):
  7nhk-assembly1_0  TM=5.803E-01  e=9.077E+00  Enterococcus faecalis
  3q84-assembly2_G  TM=3.199E-01  e=3.115E+00  Homo sapiens

Foldseek 3Di:
DDPQDDPPQHGPLLVCLLQVVVVVNVVQCPPPPRVVCNLVVCQPPPPDPDFGRCRLLSLLADRPDDDDDPALLVVLLSSLVSSVVSVVSHDPVQQCDAGPVRDGSVRSNCVNCVVSLVRNVVRLLVVLVVLLVVLVVLLVVLVVCLQVPVCAADPVPRHRPCPVPPVSVVSNVVSVCSNVVSVVSNVVSVCVVVQVVPDPVSSSCVSVVPPD

Radius of gyration: 27.1 Å; Cα contacts (8 Å, |Δi|>4): 186; chains: 1; bounding box: 56×28×90 Å